Protein AF-A0A7S0TLH8-F1 (afdb_monomer)

Organism: Hemiselmis andersenii (NCBI:txid464988)

pLDDT: mean 73.49, std 14.71, range [37.97, 91.0]

Secondary structure (DSSP, 8-state):
-HHHHHHHHHHHHHHHHHHHHHHHHHHHTT------HHHHHHHHHHHHHHHHHTT--GGGHHHHHHHHHHHHHHHHHHHHHHHHHH---TTTTHHHHHHHTTTTSGGGTT-HHHHHHHHHHHHHHHHHHHHHHHHHHHHHHHTS-HHHHHHHHHHHHHHHHHHHHHHHHHHHHHHHHHHHHHHHHTT-

Solvent-accessible surface area (backbone atoms only — not comparable to full-atom values): 10548 Å² total; per-residue (Å²): 118,72,73,66,50,52,60,53,47,51,55,48,52,49,51,49,50,53,52,51,51,53,54,52,53,58,58,64,69,67,70,77,70,95,78,63,76,76,64,48,55,64,48,49,54,52,50,50,52,52,37,47,76,69,75,44,54,83,84,49,49,65,60,44,51,53,49,44,51,51,53,50,49,51,49,51,53,48,47,34,51,48,31,60,72,73,48,60,52,96,72,43,74,58,50,63,49,40,62,75,70,50,65,84,42,88,89,48,72,82,39,78,66,45,52,52,52,53,57,34,54,64,45,32,62,58,40,28,57,58,32,37,68,67,34,46,66,53,19,66,77,68,75,43,60,35,67,60,53,14,44,14,48,23,49,38,52,38,51,46,61,71,45,38,81,61,48,52,62,50,48,54,51,52,38,52,53,51,52,53,55,52,59,59,55,80,76,110

Sequence (188 aa):
QLRMASHRFLRCSILLLVLVCASCAIETGKSGGDRKLGVLSKKKAAIKKYIEEKGLTVKDAPAAIIFYESLSMAFMVGTLSLFLVIKPTRNGLLVPLKSMLGSDRPDNEGGFLGGIVQGASEKFTHLQLRAKDKFSGISKCLGIDALALATAYAECACFRILIKPVLVPLKLYIVWKAILAWKGRDRK

Mean predicted aligned error: 11.48 Å

Radius of gyration: 20.27 Å; Cα contacts (8 Å, |Δi|>4): 97; chains: 1; bounding box: 44×49×50 Å

Structure (mmCIF, N/CA/C/O backbone):
data_AF-A0A7S0TLH8-F1
#
_entry.id   AF-A0A7S0TLH8-F1
#
loop_
_atom_site.group_PDB
_atom_site.id
_atom_site.type_symbol
_atom_site.label_atom_id
_atom_site.label_alt_id
_atom_site.label_comp_id
_atom_site.label_asym_id
_atom_site.label_entity_id
_atom_site.label_seq_id
_atom_site.pdbx_PDB_ins_code
_atom_site.Cartn_x
_atom_site.Cartn_y
_atom_site.Cartn_z
_atom_site.occupancy
_atom_site.B_iso_or_equiv
_atom_site.auth_seq_id
_atom_site.auth_comp_id
_atom_site.auth_asym_id
_atom_site.auth_atom_id
_atom_site.pdbx_PDB_model_num
ATOM 1 N N . GLN A 1 1 ? 14.351 -27.799 -8.482 1.00 49.03 1 GLN A N 1
ATOM 2 C CA . GLN A 1 1 ? 14.760 -26.372 -8.499 1.00 49.03 1 GLN A CA 1
ATOM 3 C C . GLN A 1 1 ? 13.701 -25.407 -7.927 1.00 49.03 1 GLN A C 1
ATOM 5 O O . GLN A 1 1 ? 14.099 -24.471 -7.246 1.00 49.03 1 GLN A O 1
ATOM 10 N N . LEU A 1 2 ? 12.384 -25.647 -8.060 1.00 41.31 2 LEU A N 1
ATOM 11 C CA . LEU A 1 2 ? 11.330 -24.771 -7.494 1.00 41.31 2 LEU A CA 1
ATOM 12 C C . LEU A 1 2 ? 11.327 -24.604 -5.952 1.00 41.31 2 LEU A C 1
ATOM 14 O O . LEU A 1 2 ? 11.029 -23.520 -5.459 1.00 41.31 2 LEU A O 1
ATOM 18 N N . ARG A 1 3 ? 11.711 -25.622 -5.164 1.00 42.12 3 ARG A N 1
ATOM 19 C CA . ARG A 1 3 ? 11.723 -25.512 -3.684 1.00 42.12 3 ARG A CA 1
ATOM 20 C C . ARG A 1 3 ? 12.783 -24.550 -3.131 1.00 42.12 3 ARG A C 1
ATOM 22 O O . ARG A 1 3 ? 12.541 -23.904 -2.116 1.00 42.12 3 ARG A O 1
ATOM 29 N N . MET A 1 4 ? 13.931 -24.403 -3.800 1.00 42.38 4 MET A N 1
ATOM 30 C CA . MET A 1 4 ? 14.972 -23.462 -3.357 1.00 42.38 4 MET A CA 1
ATOM 31 C C . MET A 1 4 ? 14.612 -22.001 -3.656 1.00 42.38 4 MET A C 1
ATOM 33 O O . MET A 1 4 ? 15.018 -21.111 -2.909 1.00 42.38 4 MET A O 1
ATOM 37 N N . ALA A 1 5 ? 13.799 -21.755 -4.688 1.00 49.28 5 ALA A N 1
ATOM 38 C CA . ALA A 1 5 ? 13.268 -20.426 -4.978 1.00 49.28 5 ALA A CA 1
ATOM 39 C C . ALA A 1 5 ? 12.308 -19.950 -3.873 1.00 49.28 5 ALA A C 1
ATOM 41 O O . ALA A 1 5 ? 12.373 -18.793 -3.472 1.00 49.28 5 ALA A O 1
ATOM 42 N N . SER A 1 6 ? 11.502 -20.851 -3.299 1.00 48.81 6 SER A N 1
ATOM 43 C CA . SER A 1 6 ? 10.510 -20.510 -2.267 1.00 48.81 6 SER A CA 1
ATOM 44 C C . SER A 1 6 ? 11.130 -20.000 -0.960 1.00 48.81 6 SER A C 1
ATOM 46 O O . SER A 1 6 ? 10.632 -19.037 -0.383 1.00 48.81 6 SER A O 1
ATOM 48 N N . HIS A 1 7 ? 12.223 -20.606 -0.481 1.00 55.56 7 HIS A N 1
ATOM 49 C CA . HIS A 1 7 ? 12.866 -20.171 0.769 1.00 55.56 7 HIS A CA 1
ATOM 50 C C . HIS A 1 7 ? 13.626 -18.851 0.619 1.00 55.56 7 HIS A C 1
ATOM 52 O O . HIS A 1 7 ? 13.624 -18.034 1.542 1.00 55.56 7 HIS A O 1
ATOM 58 N N . ARG A 1 8 ? 14.262 -18.632 -0.540 1.00 60.38 8 ARG A N 1
ATOM 59 C CA . ARG A 1 8 ? 14.894 -17.345 -0.854 1.00 60.38 8 ARG A CA 1
ATOM 60 C C . ARG A 1 8 ? 13.827 -16.267 -0.994 1.00 60.38 8 ARG A C 1
ATOM 62 O O . ARG A 1 8 ? 13.952 -15.237 -0.353 1.00 60.38 8 ARG A O 1
ATOM 69 N N . PHE A 1 9 ? 12.732 -16.551 -1.700 1.00 54.69 9 PHE A N 1
ATOM 70 C CA . PHE A 1 9 ? 11.602 -15.634 -1.827 1.00 54.69 9 PHE A CA 1
ATOM 71 C C . PHE A 1 9 ? 11.035 -15.234 -0.462 1.00 54.69 9 PHE A C 1
ATOM 73 O O . PHE A 1 9 ? 10.939 -14.047 -0.189 1.00 54.69 9 PHE A O 1
ATOM 80 N N . LEU A 1 10 ? 10.787 -16.188 0.444 1.00 55.28 10 LEU A N 1
ATOM 81 C CA . LEU A 1 10 ? 10.241 -15.901 1.776 1.00 55.28 10 LEU A CA 1
ATOM 82 C C . LEU A 1 10 ? 11.166 -15.006 2.621 1.00 55.28 10 LEU A C 1
ATOM 84 O O . LEU A 1 10 ? 10.715 -14.024 3.207 1.00 55.28 10 LEU A O 1
ATOM 88 N N . ARG A 1 11 ? 12.472 -15.308 2.659 1.00 65.50 11 ARG A N 1
ATOM 89 C CA . ARG A 1 11 ? 13.465 -14.487 3.384 1.00 65.50 11 ARG A CA 1
ATOM 90 C C . ARG A 1 11 ? 13.555 -13.074 2.811 1.00 65.50 11 ARG A C 1
ATOM 92 O O . ARG A 1 11 ? 13.680 -12.101 3.550 1.00 65.50 11 ARG A O 1
ATOM 99 N N . CYS A 1 12 ? 13.429 -12.968 1.498 1.00 59.44 12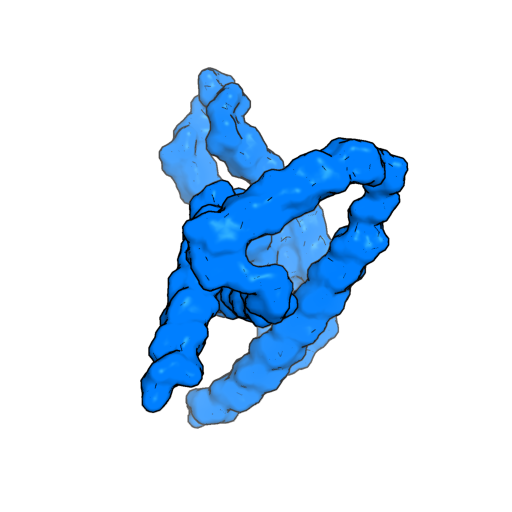 CYS A N 1
ATOM 100 C CA . CYS A 1 12 ? 13.456 -11.715 0.768 1.00 59.44 12 CYS A CA 1
ATOM 101 C C . CYS A 1 12 ? 12.176 -10.894 0.942 1.00 59.44 12 CYS A C 1
ATOM 103 O O . CYS A 1 12 ? 12.260 -9.679 1.094 1.00 59.44 12 CYS A O 1
ATOM 105 N N . SER A 1 13 ? 11.011 -11.541 1.009 1.00 54.25 13 SER A N 1
ATOM 106 C CA . SER A 1 13 ? 9.738 -10.906 1.354 1.00 54.25 13 SER A CA 1
ATOM 107 C C . SER A 1 13 ? 9.768 -10.349 2.774 1.00 54.25 13 SER A C 1
ATOM 109 O O . SER A 1 13 ? 9.305 -9.234 2.981 1.00 54.25 13 SER A O 1
ATOM 111 N N . ILE A 1 14 ? 10.358 -11.077 3.731 1.00 65.12 14 ILE A N 1
ATOM 112 C CA . ILE A 1 14 ? 10.525 -10.619 5.120 1.00 65.12 14 ILE A CA 1
ATOM 113 C C . ILE A 1 14 ? 11.467 -9.408 5.182 1.00 65.12 14 ILE A C 1
ATOM 115 O O . ILE A 1 14 ? 11.129 -8.409 5.812 1.00 65.12 14 ILE A O 1
ATOM 119 N N . LEU A 1 15 ? 12.608 -9.444 4.485 1.00 66.81 15 LEU A N 1
ATOM 120 C CA . LEU A 1 15 ? 13.538 -8.307 4.407 1.00 66.81 15 LEU A CA 1
ATOM 121 C C . LEU A 1 15 ? 12.909 -7.079 3.731 1.00 66.81 15 LEU A C 1
ATOM 123 O O . LEU A 1 15 ? 13.082 -5.961 4.213 1.00 66.81 15 LEU A O 1
ATOM 127 N N . LEU A 1 16 ? 12.137 -7.276 2.659 1.00 60.41 16 LEU A N 1
ATOM 128 C CA . LEU A 1 16 ? 11.350 -6.215 2.022 1.00 60.41 16 LEU A CA 1
ATOM 129 C C . LEU A 1 16 ? 10.319 -5.631 2.990 1.00 60.41 16 LEU A C 1
ATOM 131 O O . LEU A 1 16 ? 10.191 -4.414 3.063 1.00 60.41 16 LEU A O 1
ATOM 135 N N . LEU A 1 17 ? 9.638 -6.470 3.772 1.00 60.78 17 LEU A N 1
ATOM 136 C CA . LEU A 1 17 ? 8.692 -6.038 4.804 1.00 60.78 17 LEU A CA 1
ATOM 137 C C . LEU A 1 17 ? 9.376 -5.158 5.857 1.00 60.78 17 LEU A C 1
ATOM 139 O O . LEU A 1 17 ? 8.874 -4.084 6.176 1.00 60.78 17 LEU A O 1
ATOM 143 N N . VAL A 1 18 ? 10.553 -5.564 6.339 1.00 66.69 18 VAL A N 1
ATOM 144 C CA . VAL A 1 18 ? 11.339 -4.804 7.326 1.00 66.69 18 VAL A CA 1
ATOM 145 C C . VAL A 1 18 ? 11.822 -3.468 6.751 1.00 66.69 18 VAL A C 1
ATOM 147 O O . VAL A 1 18 ? 11.712 -2.439 7.414 1.00 66.69 18 VAL A O 1
ATOM 150 N N . LEU A 1 19 ? 12.301 -3.445 5.505 1.00 59.88 19 LEU A N 1
ATOM 151 C CA . LEU A 1 19 ? 12.809 -2.226 4.861 1.00 59.88 19 LEU A CA 1
ATOM 152 C C . LEU A 1 19 ? 11.690 -1.250 4.477 1.00 59.88 19 LEU A C 1
ATOM 154 O O . LEU A 1 19 ? 11.869 -0.031 4.572 1.00 59.88 19 LEU A O 1
ATOM 158 N N . VAL A 1 20 ? 10.520 -1.765 4.096 1.00 58.56 20 VAL A N 1
ATOM 159 C CA . VAL A 1 20 ? 9.312 -0.960 3.879 1.00 58.56 20 VAL A CA 1
ATOM 160 C C . VAL A 1 20 ? 8.801 -0.401 5.209 1.00 58.56 20 VAL A C 1
ATOM 162 O O . VAL A 1 20 ? 8.516 0.792 5.271 1.00 58.56 20 VAL A O 1
ATOM 165 N N . CYS A 1 21 ? 8.774 -1.197 6.286 1.00 55.19 21 CYS A N 1
ATOM 166 C CA . CYS A 1 21 ? 8.462 -0.720 7.640 1.00 55.19 21 CYS A CA 1
ATOM 167 C C . CYS A 1 21 ? 9.407 0.406 8.076 1.00 55.19 21 CYS A C 1
ATOM 169 O O . CYS A 1 21 ? 8.942 1.454 8.521 1.00 55.19 21 CYS A O 1
ATOM 171 N N . ALA A 1 22 ? 10.718 0.228 7.889 1.00 52.72 22 ALA A N 1
ATOM 172 C CA . ALA A 1 22 ? 11.715 1.242 8.225 1.00 52.72 22 ALA A CA 1
ATOM 173 C C . ALA A 1 22 ? 11.528 2.525 7.397 1.00 52.72 22 ALA A C 1
ATOM 175 O O . ALA A 1 22 ? 11.587 3.628 7.932 1.00 52.72 22 ALA A O 1
ATOM 176 N N . SER A 1 23 ? 11.229 2.396 6.102 1.00 52.78 23 SER A N 1
ATOM 177 C CA . SER A 1 23 ? 11.004 3.546 5.218 1.00 52.78 23 SER A CA 1
ATOM 178 C C . SER A 1 23 ? 9.713 4.303 5.555 1.00 52.78 23 SER A C 1
ATOM 180 O O . SER A 1 23 ? 9.711 5.533 5.540 1.00 52.78 23 SER A O 1
ATOM 182 N N . CYS A 1 24 ? 8.635 3.594 5.907 1.00 47.59 24 CYS A N 1
ATOM 183 C CA . CYS A 1 24 ? 7.377 4.207 6.339 1.00 47.59 24 CYS A CA 1
ATOM 184 C C . CYS A 1 24 ? 7.502 4.903 7.703 1.00 47.59 24 CYS A C 1
ATOM 186 O O . CYS A 1 24 ? 6.930 5.977 7.875 1.00 47.59 24 CYS A O 1
ATOM 188 N N . ALA A 1 25 ? 8.278 4.345 8.639 1.00 49.22 25 ALA A N 1
ATOM 189 C CA . ALA A 1 25 ? 8.560 4.974 9.932 1.00 49.22 25 ALA A CA 1
ATOM 190 C C . ALA A 1 25 ? 9.364 6.283 9.793 1.00 49.22 25 ALA A C 1
ATOM 192 O O . ALA A 1 25 ? 9.151 7.236 10.541 1.00 49.22 25 ALA A O 1
ATOM 193 N N . ILE A 1 26 ? 10.259 6.360 8.803 1.00 49.47 26 ILE A N 1
ATOM 194 C CA . ILE A 1 26 ? 11.045 7.571 8.524 1.00 49.47 26 ILE A CA 1
ATOM 195 C C . ILE A 1 26 ? 10.171 8.690 7.923 1.00 49.47 26 ILE A C 1
ATOM 197 O O . ILE A 1 26 ? 10.403 9.866 8.209 1.00 49.47 26 ILE A O 1
ATOM 201 N N . GLU A 1 27 ? 9.153 8.361 7.120 1.00 45.50 27 GLU A N 1
ATOM 202 C CA . GLU A 1 27 ? 8.236 9.363 6.547 1.00 45.50 27 GLU A CA 1
ATOM 203 C C . GLU A 1 27 ? 7.208 9.886 7.558 1.00 45.50 27 GLU A C 1
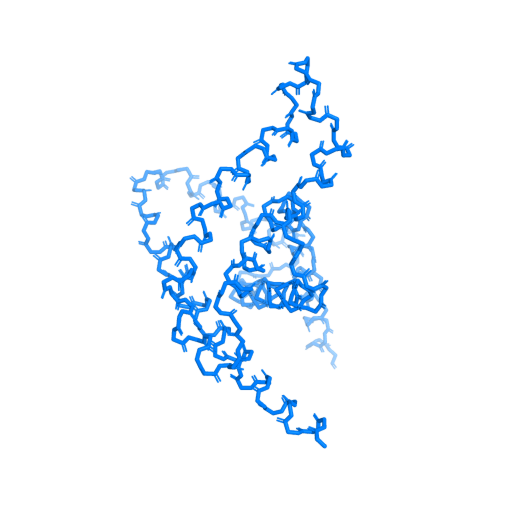ATOM 205 O O . GLU A 1 27 ? 6.917 11.084 7.567 1.00 45.50 27 GLU A O 1
ATOM 210 N N . THR A 1 28 ? 6.694 9.040 8.455 1.00 47.12 28 THR A N 1
ATOM 211 C CA . THR A 1 28 ? 5.773 9.488 9.515 1.00 47.12 28 THR A CA 1
ATOM 212 C C . THR A 1 28 ? 6.469 10.335 10.581 1.00 47.12 28 THR A C 1
ATOM 214 O O . THR A 1 28 ? 5.841 11.242 11.125 1.00 47.12 28 THR A O 1
ATOM 217 N N . GLY A 1 29 ? 7.771 10.134 10.814 1.00 39.09 29 GLY A N 1
ATOM 218 C CA . GLY A 1 29 ? 8.570 10.938 11.749 1.00 39.09 29 GLY A CA 1
ATOM 219 C C . GLY A 1 29 ? 8.815 12.394 11.324 1.00 39.09 29 GLY A C 1
ATOM 220 O O . GLY A 1 29 ? 9.155 13.219 12.167 1.00 39.09 29 GLY A O 1
ATOM 221 N N . LYS A 1 30 ? 8.621 12.746 10.043 1.00 41.34 30 LYS A N 1
ATOM 222 C CA . LYS A 1 30 ? 8.827 14.120 9.536 1.00 41.34 30 LYS A CA 1
ATOM 223 C C . LYS A 1 30 ? 7.556 14.955 9.402 1.00 41.34 30 LYS A C 1
ATOM 225 O O . LYS A 1 30 ? 7.652 16.161 9.197 1.00 41.34 30 LYS A O 1
ATOM 230 N N . SER A 1 31 ? 6.372 14.370 9.575 1.00 39.28 31 SER A N 1
ATOM 231 C CA . SER A 1 31 ? 5.105 15.112 9.539 1.00 39.28 31 SER A CA 1
ATOM 232 C C . SER A 1 31 ? 4.731 15.690 10.917 1.00 39.28 31 SER A C 1
ATOM 234 O O . SER A 1 31 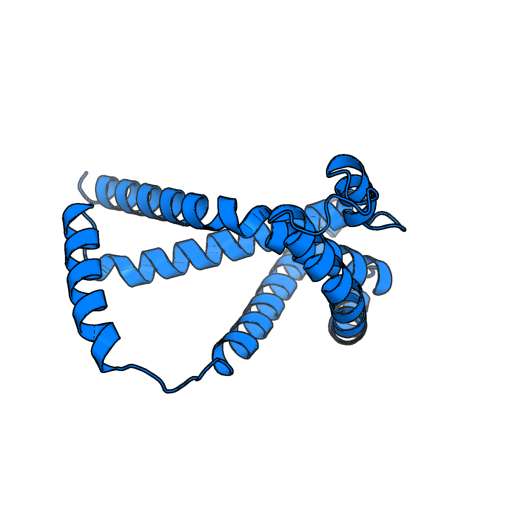? 3.568 15.662 11.318 1.00 39.28 31 SER A O 1
ATOM 236 N N . GLY A 1 32 ? 5.724 16.212 11.646 1.00 38.88 32 GLY A N 1
ATOM 237 C CA . GLY A 1 32 ? 5.563 16.981 12.882 1.00 38.88 32 GLY A CA 1
ATOM 238 C C . GLY A 1 32 ? 5.165 18.423 12.577 1.00 38.88 32 GLY A C 1
ATOM 239 O O . GLY A 1 32 ? 5.977 19.336 12.665 1.00 38.88 32 GLY A O 1
ATOM 240 N N . GLY A 1 33 ? 3.917 18.615 12.151 1.00 37.97 33 GLY A N 1
ATOM 241 C CA . GLY A 1 33 ? 3.302 19.931 11.992 1.00 37.97 33 GLY A CA 1
ATOM 242 C C . GLY A 1 33 ? 2.498 20.300 13.235 1.00 37.97 33 GLY A C 1
ATOM 243 O O . GLY A 1 33 ? 1.349 19.889 13.381 1.00 37.97 33 GLY A O 1
ATOM 244 N N . ASP A 1 34 ? 3.113 21.094 14.104 1.00 47.34 34 ASP A N 1
ATOM 245 C CA . ASP A 1 34 ? 2.662 21.544 15.426 1.00 47.34 34 ASP A CA 1
ATOM 246 C C . ASP A 1 34 ? 1.471 22.534 15.387 1.00 47.34 34 ASP A C 1
ATOM 248 O O . ASP A 1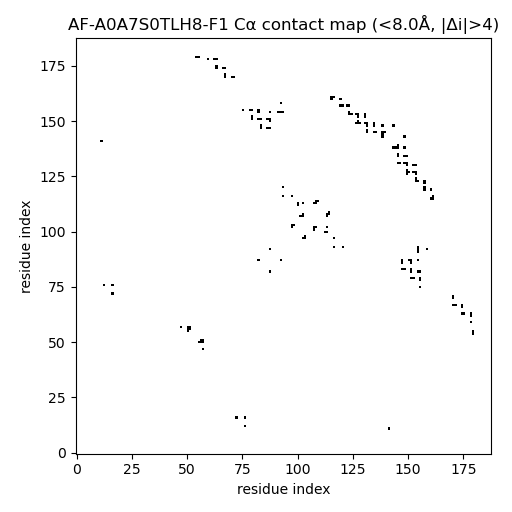 34 ? 1.536 23.663 15.873 1.00 47.34 34 ASP A O 1
ATOM 252 N N . ARG A 1 35 ? 0.347 22.178 14.747 1.00 45.53 35 ARG A N 1
ATOM 253 C CA . ARG A 1 35 ? -0.842 23.055 14.702 1.00 45.53 35 ARG A CA 1
ATOM 254 C C . ARG A 1 35 ? -2.141 22.301 15.009 1.00 45.53 35 ARG A C 1
ATOM 256 O O . ARG A 1 35 ? -2.633 21.534 14.188 1.00 45.53 35 ARG A O 1
ATOM 263 N N . LYS A 1 36 ? -2.756 22.681 16.147 1.00 45.97 36 LYS A N 1
ATOM 264 C CA . LYS A 1 36 ? -4.167 22.495 16.593 1.00 45.97 36 LYS A CA 1
ATOM 265 C C . LYS A 1 36 ? -4.461 21.417 17.660 1.00 45.97 36 LYS A C 1
ATOM 267 O O . LYS A 1 36 ? -5.347 20.581 17.479 1.00 45.97 36 LYS A O 1
ATOM 272 N N . LEU A 1 37 ? -3.857 21.536 18.846 1.00 50.31 37 LEU A N 1
ATOM 273 C CA . LEU A 1 37 ? -4.247 20.771 20.049 1.00 50.31 37 LEU A CA 1
ATOM 274 C C . LEU A 1 37 ? -5.706 21.012 20.518 1.00 50.31 37 LEU A C 1
ATOM 276 O O . LEU A 1 37 ? -6.331 20.098 21.051 1.00 50.31 37 LEU A O 1
ATOM 280 N N . GLY A 1 38 ? -6.303 22.183 20.253 1.00 48.50 38 GLY A N 1
ATOM 281 C CA . GLY A 1 38 ? -7.677 22.505 20.691 1.00 48.50 38 GLY A CA 1
ATOM 282 C C . GLY A 1 38 ? -8.811 21.860 19.874 1.00 48.50 38 GLY A C 1
ATOM 283 O O . GLY A 1 38 ? -9.880 21.576 20.407 1.00 48.50 38 GLY A O 1
ATOM 284 N N . VAL A 1 39 ? -8.590 21.566 18.586 1.00 52.06 39 VAL A N 1
ATOM 285 C CA . VAL A 1 39 ? -9.593 20.904 17.716 1.00 52.06 39 VAL A CA 1
ATOM 286 C C . VAL A 1 39 ? -9.562 19.380 17.894 1.00 52.06 39 VAL A C 1
ATOM 288 O O . VAL A 1 39 ? -10.559 18.691 17.670 1.00 52.06 39 VAL A O 1
ATOM 291 N N . LEU A 1 40 ? -8.426 18.843 18.345 1.00 53.25 40 LEU A N 1
ATOM 292 C CA . LEU A 1 40 ? -8.232 17.418 18.593 1.00 53.25 40 LEU A CA 1
ATOM 293 C C . LEU A 1 40 ? -9.015 16.907 19.809 1.00 53.25 40 LEU A C 1
ATOM 295 O O . LEU A 1 40 ? -9.458 15.763 19.768 1.00 53.25 40 LEU A O 1
ATOM 299 N N . SER A 1 41 ? -9.250 17.709 20.856 1.00 58.16 41 SER A N 1
ATOM 300 C CA . SER A 1 41 ? -9.985 17.227 22.042 1.00 58.16 41 SER A CA 1
ATOM 301 C C . SER A 1 41 ? -11.468 16.964 21.744 1.00 58.16 41 SER A C 1
ATOM 303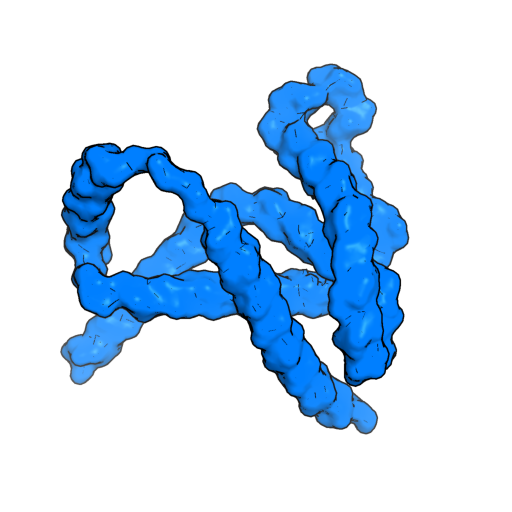 O O . SER A 1 41 ? -11.972 15.883 22.051 1.00 58.16 41 SER A O 1
ATOM 305 N N . LYS A 1 42 ? -12.144 17.884 21.037 1.00 63.94 42 LYS A N 1
ATOM 306 C CA . LYS A 1 42 ? -13.542 17.706 20.600 1.00 63.94 42 LYS A CA 1
ATOM 307 C C . LYS A 1 42 ? -13.687 16.526 19.635 1.00 63.94 42 LYS A C 1
ATOM 309 O O . LYS A 1 42 ? -14.621 15.737 19.757 1.00 63.94 42 LYS A O 1
ATOM 314 N N . LYS A 1 43 ? -12.723 16.347 18.722 1.00 69.88 43 LYS A N 1
ATOM 315 C CA . LYS A 1 43 ? -12.696 15.191 17.812 1.00 69.88 43 LYS A CA 1
ATOM 316 C C . LYS A 1 43 ? -12.429 13.875 18.543 1.00 69.88 43 LYS A C 1
ATOM 318 O O . LYS A 1 43 ? -13.065 12.883 18.214 1.00 69.88 43 LYS A O 1
ATOM 323 N N . LYS A 1 44 ? -11.558 13.852 19.558 1.00 74.00 44 LYS A N 1
ATOM 324 C CA . LYS A 1 44 ? -11.306 12.655 20.380 1.00 74.00 44 LYS A CA 1
ATOM 325 C C . LYS A 1 44 ? -12.567 12.181 21.102 1.00 74.00 44 LYS A C 1
ATOM 327 O O . LYS A 1 44 ? -12.827 10.984 21.101 1.00 74.00 44 LYS A O 1
ATOM 332 N N . ALA A 1 45 ? -13.363 13.095 21.661 1.00 77.25 45 ALA A N 1
ATOM 333 C CA . ALA A 1 45 ? -14.625 12.743 22.316 1.00 77.25 45 ALA A CA 1
ATOM 334 C C . ALA A 1 45 ? -15.646 12.151 21.327 1.00 77.25 45 ALA A C 1
ATOM 336 O O . ALA A 1 45 ? -16.232 11.106 21.603 1.00 77.25 45 ALA A O 1
ATOM 337 N N . ALA A 1 46 ? -15.800 12.763 20.147 1.00 78.94 46 ALA A N 1
ATOM 338 C CA . ALA A 1 46 ? -16.682 12.249 19.097 1.00 78.94 46 ALA A CA 1
ATOM 339 C C . ALA A 1 46 ? -16.230 10.876 18.569 1.00 78.94 46 ALA A C 1
ATOM 341 O O . ALA A 1 46 ? -17.048 9.977 18.399 1.00 78.94 46 ALA A O 1
ATOM 342 N N . ILE A 1 47 ? -14.921 10.689 18.366 1.00 76.69 47 ILE A N 1
ATOM 343 C CA . ILE A 1 47 ? -14.342 9.409 17.938 1.00 76.69 47 ILE A CA 1
ATOM 344 C C . ILE A 1 47 ? -14.550 8.341 19.012 1.00 76.69 47 ILE A C 1
ATOM 346 O O . ILE A 1 47 ? -14.946 7.229 18.682 1.00 76.69 47 ILE A O 1
ATOM 350 N N . LYS A 1 48 ? -14.335 8.669 20.292 1.00 81.31 48 LYS A N 1
ATOM 351 C CA . LYS A 1 48 ? -14.571 7.739 21.402 1.00 81.31 48 LYS A CA 1
ATOM 352 C C . LYS A 1 48 ? -16.032 7.286 21.436 1.00 81.31 48 LYS A C 1
ATOM 354 O O . LYS A 1 48 ? -16.275 6.085 21.451 1.00 81.31 48 LYS A O 1
ATOM 359 N N . LYS A 1 49 ? -16.978 8.229 21.355 1.00 85.38 49 LYS A N 1
ATOM 360 C CA . LYS A 1 49 ? -18.414 7.923 21.327 1.00 85.38 49 LYS A CA 1
ATOM 361 C C . LYS A 1 49 ? -18.782 7.040 20.129 1.00 85.38 49 LYS A C 1
ATOM 363 O O . LYS A 1 49 ? -19.459 6.039 20.303 1.00 85.38 49 LYS A O 1
ATOM 368 N N . TYR A 1 50 ? -18.263 7.348 18.939 1.00 79.31 50 TYR A N 1
ATOM 369 C CA . TYR A 1 50 ? -18.487 6.540 17.735 1.00 79.31 50 TYR A CA 1
ATOM 370 C C . TYR A 1 50 ? -17.925 5.113 17.860 1.00 79.31 50 TYR A C 1
ATOM 372 O O . TYR A 1 50 ? -18.560 4.148 17.443 1.00 79.31 50 TYR A O 1
ATOM 380 N N . ILE A 1 51 ? -16.730 4.962 18.435 1.00 80.88 51 ILE A N 1
ATOM 381 C CA . ILE A 1 51 ? -16.100 3.654 18.666 1.00 80.88 51 ILE A CA 1
ATOM 382 C C . ILE A 1 51 ? -16.946 2.826 19.645 1.00 80.88 51 ILE A C 1
ATOM 384 O O . ILE A 1 51 ? -17.230 1.659 19.365 1.00 80.88 51 ILE A O 1
ATOM 388 N N . GLU A 1 52 ? -17.407 3.443 20.736 1.00 85.56 52 GLU A N 1
ATOM 389 C CA . GLU A 1 52 ? -18.279 2.808 21.732 1.00 85.56 52 GLU A CA 1
ATOM 390 C C . GLU A 1 52 ? -19.641 2.418 21.131 1.00 85.56 52 GLU A C 1
ATOM 392 O O . GLU A 1 52 ? -20.080 1.281 21.308 1.00 85.56 52 GLU A O 1
ATOM 397 N N . GLU A 1 53 ? -20.260 3.290 20.325 1.00 87.00 53 GLU A N 1
ATOM 398 C CA . GLU A 1 53 ? -21.502 3.005 19.582 1.00 87.00 53 GLU A CA 1
ATOM 399 C C . GLU A 1 53 ? -21.353 1.827 18.604 1.00 87.00 53 GLU A C 1
ATOM 401 O O . GLU A 1 53 ? -22.311 1.099 18.342 1.00 87.00 53 GLU A O 1
ATOM 406 N N . LYS A 1 54 ? -20.149 1.598 18.067 1.00 79.88 54 LYS A N 1
ATOM 407 C CA . LYS A 1 54 ? -19.845 0.463 17.178 1.00 79.88 54 LYS A CA 1
ATOM 408 C C . LYS A 1 54 ? -19.415 -0.808 17.921 1.00 79.88 54 LYS A C 1
ATOM 410 O O . LYS A 1 54 ? -18.996 -1.767 17.266 1.00 79.88 54 LYS A O 1
ATOM 415 N N . GLY A 1 55 ? -19.528 -0.838 19.252 1.00 82.25 55 GLY A N 1
ATOM 416 C CA . GLY A 1 55 ? -19.222 -2.004 20.092 1.00 82.25 55 GLY A CA 1
ATOM 417 C C . GLY A 1 55 ? -17.725 -2.259 20.306 1.00 82.25 55 GLY A C 1
ATOM 418 O O . GLY A 1 55 ? -17.330 -3.321 20.805 1.00 82.25 55 GLY A O 1
ATOM 419 N N . LEU A 1 56 ? -16.880 -1.299 19.927 1.00 82.31 56 LEU A N 1
ATOM 420 C CA . LEU A 1 56 ? -15.445 -1.342 20.165 1.00 82.31 56 LEU A CA 1
ATOM 421 C C . LEU A 1 56 ? -15.124 -0.632 21.479 1.00 82.31 56 LEU A C 1
ATOM 423 O O . LEU A 1 56 ? -15.706 0.394 21.823 1.00 82.31 56 LEU A O 1
ATOM 427 N N . THR A 1 57 ? -14.173 -1.178 22.226 1.00 86.88 57 THR A N 1
ATOM 428 C CA . THR A 1 57 ? -13.660 -0.546 23.441 1.00 86.88 57 THR A CA 1
ATOM 429 C C . THR A 1 57 ? -12.350 0.158 23.102 1.00 86.88 57 THR A C 1
ATOM 431 O O . THR A 1 57 ? -11.606 -0.289 22.234 1.00 86.88 57 THR A O 1
ATOM 434 N N . VAL A 1 58 ? -11.998 1.230 23.818 1.00 82.31 58 VAL A N 1
ATOM 435 C CA . VAL A 1 58 ? -10.700 1.917 23.637 1.00 82.31 58 VAL A CA 1
ATOM 436 C C . VAL A 1 58 ? -9.507 0.956 23.802 1.00 82.31 58 VAL A C 1
ATOM 438 O O . VAL A 1 58 ? -8.478 1.133 23.157 1.00 82.31 58 VAL A O 1
ATOM 441 N N . LYS A 1 59 ? -9.670 -0.108 24.601 1.00 86.75 59 LYS A N 1
ATOM 442 C CA . LYS A 1 59 ? -8.683 -1.186 24.773 1.00 86.75 59 LYS A CA 1
ATOM 443 C C . LYS A 1 59 ? -8.390 -1.969 23.483 1.00 86.75 59 LYS A C 1
ATOM 445 O O . LYS A 1 59 ? -7.304 -2.522 23.365 1.00 86.75 59 LYS A O 1
ATOM 450 N N . ASP A 1 60 ? -9.308 -1.971 22.516 1.00 84.62 60 ASP A N 1
ATOM 451 C CA . ASP A 1 60 ? -9.169 -2.685 21.238 1.00 84.62 60 ASP A CA 1
ATOM 452 C C . ASP A 1 60 ? -8.395 -1.860 20.189 1.00 84.62 60 ASP A C 1
ATOM 454 O O . ASP A 1 60 ? -7.995 -2.379 19.145 1.00 84.62 60 ASP A O 1
ATOM 458 N N . ALA A 1 61 ? -8.164 -0.567 20.451 1.00 81.94 61 ALA A N 1
ATOM 459 C CA . ALA A 1 61 ? -7.513 0.340 19.508 1.00 81.94 61 ALA A CA 1
ATOM 460 C C . ALA A 1 61 ? -6.085 -0.089 19.106 1.00 81.94 61 ALA A C 1
ATOM 462 O O . ALA A 1 61 ? -5.784 -0.034 17.913 1.00 81.94 61 ALA A O 1
ATOM 463 N N . PRO A 1 62 ? -5.207 -0.560 20.018 1.00 84.56 62 PRO A N 1
ATOM 464 C CA . PRO A 1 62 ? -3.873 -1.026 19.636 1.00 84.56 62 PRO A CA 1
ATOM 465 C C . PRO A 1 62 ? -3.925 -2.225 18.683 1.00 84.56 62 PRO A C 1
ATOM 467 O O . PRO A 1 62 ? -3.226 -2.239 17.672 1.00 84.56 62 PRO A O 1
ATOM 470 N N . ALA A 1 63 ? -4.803 -3.196 18.955 1.00 85.50 63 ALA A N 1
ATOM 471 C CA . ALA A 1 63 ? -4.993 -4.355 18.087 1.00 85.50 63 ALA A CA 1
ATOM 472 C C . ALA A 1 63 ? -5.505 -3.929 16.703 1.00 85.50 63 ALA A C 1
ATOM 474 O O . ALA A 1 63 ? -4.994 -4.397 15.686 1.00 85.50 63 ALA A O 1
ATOM 475 N N . ALA A 1 64 ? -6.450 -2.984 16.652 1.00 83.44 64 ALA A N 1
ATOM 476 C CA . ALA A 1 64 ? -6.958 -2.425 15.402 1.00 83.44 64 ALA A CA 1
ATOM 477 C C . ALA A 1 64 ? -5.856 -1.786 14.551 1.00 83.44 64 ALA A C 1
ATOM 479 O O . ALA A 1 64 ? -5.807 -2.003 13.341 1.00 83.44 64 ALA A O 1
ATOM 480 N N . ILE A 1 65 ? -4.959 -1.023 15.182 1.00 86.75 65 ILE A N 1
ATOM 481 C CA . ILE A 1 65 ? -3.826 -0.379 14.508 1.00 86.75 65 ILE A CA 1
ATOM 482 C C . ILE A 1 65 ? -2.879 -1.440 13.942 1.00 86.75 65 ILE A C 1
ATOM 484 O O . ILE A 1 65 ? -2.522 -1.370 12.768 1.00 86.75 65 ILE A O 1
ATOM 488 N N . ILE A 1 66 ? -2.528 -2.458 14.733 1.00 87.25 66 ILE A N 1
ATOM 489 C CA . ILE A 1 66 ? -1.647 -3.548 14.286 1.00 87.25 66 ILE A CA 1
ATOM 490 C C . ILE A 1 66 ? -2.265 -4.294 13.093 1.00 87.25 66 ILE A C 1
ATOM 492 O O . ILE A 1 66 ? -1.578 -4.554 12.104 1.00 87.25 66 ILE A O 1
ATOM 496 N N . PHE A 1 67 ? -3.562 -4.607 13.146 1.00 87.81 67 PHE A N 1
ATOM 497 C CA . PHE A 1 67 ? -4.275 -5.247 12.036 1.00 87.81 67 PHE A CA 1
ATOM 498 C C . PHE A 1 67 ? -4.354 -4.364 10.790 1.00 87.81 67 PHE A C 1
ATOM 500 O O . PHE A 1 67 ? -4.208 -4.852 9.670 1.00 87.81 67 PHE A O 1
ATOM 507 N N . TYR A 1 68 ? -4.576 -3.064 10.966 1.00 88.25 68 TYR A N 1
ATOM 508 C CA . TYR A 1 68 ? -4.624 -2.116 9.860 1.00 88.25 68 TYR A CA 1
ATOM 509 C C . TYR A 1 68 ? -3.271 -2.015 9.145 1.00 88.25 68 TYR A C 1
ATOM 511 O O . TYR A 1 68 ? -3.213 -2.080 7.912 1.00 88.25 68 TYR A O 1
ATOM 519 N N . GLU A 1 69 ? -2.181 -1.903 9.906 1.00 87.56 69 GLU A N 1
ATOM 520 C CA . GLU A 1 69 ? -0.828 -1.826 9.354 1.00 87.56 69 GLU A CA 1
ATOM 521 C C . GLU A 1 69 ? -0.406 -3.143 8.697 1.00 87.56 69 GLU A C 1
ATOM 523 O O . GLU A 1 69 ? 0.112 -3.131 7.577 1.00 87.56 69 GLU A O 1
ATOM 528 N N . SER A 1 70 ? -0.700 -4.290 9.317 1.00 87.62 70 SER A N 1
ATOM 529 C CA . SER A 1 70 ? -0.374 -5.598 8.735 1.00 87.62 70 SER A CA 1
ATOM 530 C C . SER A 1 70 ? -1.128 -5.850 7.428 1.00 87.62 70 SER A C 1
ATOM 532 O O . SER A 1 70 ? -0.520 -6.272 6.443 1.00 87.62 70 SER A O 1
ATOM 534 N N . LEU A 1 71 ? -2.414 -5.492 7.358 1.00 88.75 71 LEU A N 1
ATOM 535 C CA . LEU A 1 71 ? -3.206 -5.556 6.128 1.00 88.75 71 LEU A CA 1
ATOM 536 C C . LEU A 1 71 ? -2.645 -4.622 5.048 1.00 88.75 71 LEU A C 1
ATOM 538 O O . LEU A 1 71 ? -2.642 -4.946 3.860 1.00 88.75 71 LEU A O 1
ATOM 542 N N . SER A 1 72 ? -2.152 -3.450 5.448 1.00 86.94 72 SER A N 1
ATOM 543 C CA . SER A 1 72 ? -1.522 -2.494 4.541 1.00 86.94 72 SER A CA 1
ATOM 544 C C . SER A 1 72 ? -0.211 -3.021 3.959 1.00 86.94 72 SER A C 1
ATOM 546 O O . SER A 1 72 ? 0.003 -2.897 2.749 1.00 86.94 72 SER A O 1
ATOM 548 N N . MET A 1 73 ? 0.617 -3.655 4.789 1.00 86.31 73 MET A N 1
ATOM 549 C CA . MET A 1 73 ? 1.852 -4.311 4.363 1.00 86.31 73 MET A CA 1
ATOM 550 C C . MET A 1 73 ? 1.575 -5.507 3.460 1.00 86.31 73 MET A C 1
ATOM 552 O O . MET A 1 73 ? 2.177 -5.609 2.395 1.00 86.31 73 MET A O 1
ATOM 556 N N . ALA A 1 74 ? 0.621 -6.365 3.829 1.00 89.31 74 ALA A N 1
ATOM 557 C CA . ALA A 1 74 ? 0.219 -7.508 3.015 1.00 89.31 74 ALA A CA 1
ATOM 558 C C . ALA A 1 74 ? -0.264 -7.063 1.630 1.00 89.31 74 ALA A C 1
ATOM 560 O O . ALA A 1 74 ? 0.163 -7.618 0.620 1.00 89.31 74 ALA A O 1
ATOM 561 N N . PHE A 1 75 ? -1.086 -6.009 1.573 1.00 90.38 75 PHE A N 1
ATOM 562 C CA . PHE A 1 75 ? -1.528 -5.433 0.307 1.00 90.38 75 PHE A CA 1
ATOM 563 C C . PHE A 1 75 ? -0.351 -4.908 -0.517 1.00 90.38 75 PHE A C 1
ATOM 565 O O . PHE A 1 75 ? -0.257 -5.230 -1.693 1.00 90.38 75 PHE A O 1
ATOM 572 N N . MET A 1 76 ? 0.567 -4.149 0.091 1.00 87.75 76 MET A N 1
ATOM 573 C CA . MET A 1 76 ? 1.728 -3.591 -0.608 1.00 87.75 76 MET A CA 1
ATOM 574 C C . MET A 1 76 ? 2.668 -4.673 -1.150 1.00 87.75 76 MET A C 1
ATOM 576 O O . MET A 1 76 ? 3.102 -4.589 -2.297 1.00 87.75 76 MET A O 1
ATOM 580 N N . VAL A 1 77 ? 2.977 -5.690 -0.345 1.00 88.12 77 VAL A N 1
ATOM 581 C CA . VAL A 1 77 ? 3.818 -6.819 -0.765 1.00 88.12 77 VAL A CA 1
ATOM 582 C C . VAL A 1 77 ? 3.109 -7.632 -1.845 1.00 88.12 77 VAL A C 1
ATOM 584 O O . VAL A 1 77 ? 3.745 -8.020 -2.823 1.00 88.12 77 VAL A O 1
ATOM 587 N N . GLY A 1 78 ? 1.798 -7.847 -1.708 1.00 90.31 78 GLY A N 1
ATOM 588 C CA . GLY A 1 78 ? 0.981 -8.542 -2.699 1.00 90.31 78 GLY A CA 1
ATOM 589 C C . GLY A 1 78 ? 0.954 -7.813 -4.039 1.00 90.31 78 GLY A C 1
ATOM 590 O O . GLY A 1 78 ? 1.257 -8.419 -5.064 1.00 90.31 78 GLY A O 1
ATOM 591 N N . THR A 1 79 ? 0.682 -6.505 -4.043 1.00 89.75 79 THR A N 1
ATOM 592 C CA . THR A 1 79 ? 0.688 -5.705 -5.274 1.00 89.75 79 THR A CA 1
ATOM 593 C C . THR A 1 79 ? 2.078 -5.638 -5.886 1.00 89.75 79 THR A C 1
ATOM 595 O O . THR A 1 79 ? 2.211 -5.838 -7.086 1.00 89.75 79 THR A O 1
ATOM 598 N N . LEU A 1 80 ? 3.130 -5.433 -5.088 1.00 89.12 80 LEU A N 1
ATOM 599 C CA . LEU A 1 80 ? 4.502 -5.420 -5.601 1.00 89.12 80 LEU A CA 1
ATOM 600 C C . LEU A 1 80 ? 4.877 -6.766 -6.237 1.00 89.12 80 LEU A C 1
ATOM 602 O O . LEU A 1 80 ? 5.447 -6.797 -7.323 1.00 89.12 80 LEU A O 1
ATOM 606 N N . SER A 1 81 ? 4.524 -7.875 -5.582 1.00 87.44 81 SER A N 1
ATOM 607 C CA . SER A 1 81 ? 4.759 -9.224 -6.110 1.00 87.44 81 SER A CA 1
ATOM 608 C C . SER A 1 81 ? 4.005 -9.442 -7.420 1.00 87.44 81 SER A C 1
ATOM 610 O O . SER A 1 81 ? 4.573 -9.978 -8.367 1.00 87.44 81 SER A O 1
ATOM 612 N N . LEU A 1 82 ? 2.758 -8.972 -7.502 1.00 87.81 82 LEU A N 1
ATOM 613 C CA . LEU A 1 82 ? 1.956 -9.020 -8.722 1.00 87.81 82 LEU A CA 1
ATOM 614 C C . LEU A 1 82 ? 2.631 -8.253 -9.872 1.00 87.81 82 LEU A C 1
ATOM 616 O O . LEU A 1 82 ? 2.769 -8.800 -10.962 1.00 87.81 82 LEU A O 1
ATOM 620 N N . PHE A 1 83 ? 3.123 -7.036 -9.619 1.00 87.12 83 PHE A N 1
ATOM 621 C CA . PHE A 1 83 ? 3.842 -6.233 -10.618 1.00 87.12 83 PHE A CA 1
ATOM 622 C C . PHE A 1 83 ? 5.161 -6.870 -11.072 1.00 87.12 83 PHE A C 1
ATOM 624 O O . PHE A 1 83 ? 5.519 -6.788 -12.246 1.00 87.12 83 PHE A O 1
ATOM 631 N N . LEU A 1 84 ? 5.871 -7.558 -10.174 1.00 84.50 84 LEU A N 1
ATOM 632 C CA . LEU A 1 84 ? 7.075 -8.306 -10.541 1.00 84.50 84 LEU A CA 1
ATOM 633 C C . LEU A 1 84 ? 6.758 -9.523 -11.425 1.00 84.50 84 LEU A C 1
ATOM 635 O O . LEU A 1 84 ? 7.527 -9.820 -12.338 1.00 84.50 84 LEU A O 1
ATOM 639 N N . VAL A 1 85 ? 5.635 -10.209 -11.185 1.00 84.50 85 VAL A N 1
ATOM 640 C CA . VAL A 1 85 ? 5.216 -11.387 -11.968 1.00 84.50 85 VAL A CA 1
ATOM 641 C C . VAL A 1 85 ? 4.686 -10.997 -13.347 1.00 84.50 85 VAL A C 1
ATOM 643 O O . VAL A 1 85 ? 5.054 -11.626 -14.337 1.00 84.50 85 VAL A O 1
ATOM 646 N N . ILE A 1 86 ? 3.864 -9.947 -13.431 1.00 81.19 86 ILE A N 1
ATOM 647 C CA . ILE A 1 86 ? 3.266 -9.475 -14.695 1.00 81.19 86 ILE A CA 1
ATOM 648 C C . ILE A 1 86 ? 4.326 -8.876 -15.644 1.00 81.19 86 ILE A C 1
ATOM 650 O O . ILE A 1 86 ? 4.069 -8.729 -16.836 1.00 81.19 86 ILE A O 1
ATOM 654 N N . LYS A 1 87 ? 5.550 -8.660 -15.137 1.00 73.12 87 LYS A N 1
ATOM 655 C CA . LYS A 1 87 ? 6.632 -7.856 -15.713 1.00 73.12 87 LYS A CA 1
ATOM 656 C C . LYS A 1 87 ? 6.178 -6.401 -15.870 1.00 73.12 87 LYS A C 1
ATOM 658 O O . LYS A 1 87 ? 5.183 -6.144 -16.546 1.00 73.12 87 LYS A O 1
ATOM 663 N N . PRO A 1 88 ? 6.901 -5.434 -15.283 1.00 63.59 88 PRO A N 1
ATOM 664 C CA . PRO A 1 88 ? 6.529 -4.035 -15.417 1.00 63.59 88 PRO A CA 1
ATOM 665 C C . PRO A 1 88 ? 6.490 -3.675 -16.902 1.00 63.59 88 PRO A C 1
ATOM 667 O O . PRO A 1 88 ? 7.440 -3.933 -17.650 1.00 63.59 88 PRO A O 1
ATOM 670 N N . THR A 1 89 ? 5.365 -3.126 -17.346 1.00 65.25 89 THR A N 1
ATOM 671 C CA . THR A 1 89 ? 5.224 -2.649 -18.719 1.00 65.25 89 THR A CA 1
ATOM 672 C C . THR A 1 89 ? 6.302 -1.602 -18.974 1.00 65.25 89 THR A C 1
ATOM 674 O O . THR A 1 89 ? 6.447 -0.668 -18.192 1.00 65.25 89 THR A O 1
ATOM 677 N N . ARG A 1 90 ? 7.049 -1.715 -20.082 1.00 57.50 90 ARG A N 1
ATOM 678 C CA . ARG A 1 90 ? 8.068 -0.713 -20.472 1.00 57.50 90 ARG A CA 1
ATOM 679 C C . ARG A 1 90 ? 7.516 0.720 -20.482 1.00 57.50 90 ARG A C 1
ATOM 681 O O . ARG A 1 90 ? 8.269 1.653 -20.239 1.00 57.50 90 ARG A O 1
ATOM 688 N N . ASN A 1 91 ? 6.209 0.857 -20.717 1.00 60.59 91 ASN A N 1
ATOM 689 C CA . ASN A 1 91 ? 5.488 2.126 -20.778 1.00 60.59 91 ASN A CA 1
ATOM 690 C C . ASN A 1 91 ? 4.660 2.428 -19.509 1.00 60.59 91 ASN A C 1
ATOM 692 O O . ASN A 1 91 ? 3.964 3.435 -19.465 1.00 60.59 91 ASN A O 1
ATOM 696 N N . GLY A 1 92 ? 4.729 1.589 -18.472 1.00 63.66 92 GLY A N 1
ATOM 697 C CA . GLY A 1 92 ? 4.002 1.782 -17.217 1.00 63.66 92 GLY A CA 1
ATOM 698 C C . GLY A 1 92 ? 2.512 1.407 -17.268 1.00 63.66 92 GLY A C 1
ATOM 699 O O . GLY A 1 92 ? 1.843 1.588 -18.285 1.00 63.66 92 GLY A O 1
ATOM 700 N N . LEU A 1 93 ? 1.947 0.996 -16.126 1.00 68.25 93 LEU A N 1
ATOM 701 C CA . LEU A 1 93 ? 0.489 0.833 -15.935 1.00 68.25 93 LEU A CA 1
ATOM 702 C C . LEU A 1 93 ? -0.305 2.146 -16.158 1.00 68.25 93 LEU A C 1
ATOM 704 O O . LEU A 1 93 ? -1.523 2.137 -16.320 1.00 68.25 93 LEU A O 1
ATOM 708 N N . LEU A 1 94 ? 0.389 3.287 -16.175 1.00 67.62 94 LEU A N 1
ATOM 709 C CA . LEU A 1 94 ? -0.192 4.619 -16.343 1.00 67.62 94 LEU A CA 1
ATOM 710 C C . LEU A 1 94 ? -0.640 4.914 -17.778 1.00 67.62 94 LEU A C 1
ATOM 712 O O . LEU A 1 94 ? -1.621 5.629 -17.949 1.00 67.62 94 LEU A O 1
ATOM 716 N N . VAL A 1 95 ? 0.020 4.360 -18.798 1.00 71.69 95 VAL A N 1
ATOM 717 C CA . VAL A 1 95 ? -0.350 4.583 -20.208 1.00 71.69 95 VAL A CA 1
ATOM 718 C C . VAL A 1 95 ? -1.727 4.009 -20.556 1.00 71.69 95 VAL A C 1
ATOM 720 O O . VAL A 1 95 ? -2.564 4.772 -21.047 1.00 71.69 95 VAL A O 1
ATOM 723 N N . PRO A 1 96 ? -2.040 2.727 -20.266 1.00 70.38 96 PRO A N 1
ATOM 724 C CA . PRO A 1 96 ? -3.384 2.215 -20.510 1.00 70.38 96 PRO A CA 1
ATOM 725 C C . PRO A 1 96 ? -4.418 2.952 -19.655 1.00 70.38 96 PRO A C 1
ATOM 727 O O . PRO A 1 96 ? -5.487 3.279 -20.163 1.00 70.38 96 PRO A O 1
ATOM 730 N N . LEU A 1 97 ? -4.088 3.320 -18.410 1.00 70.00 97 LEU A N 1
ATOM 731 C CA . LEU A 1 97 ? -4.989 4.120 -17.576 1.00 70.00 97 LEU A CA 1
ATOM 732 C C . LEU A 1 97 ? -5.301 5.481 -18.206 1.00 70.00 97 LEU A C 1
ATOM 734 O O . LEU A 1 97 ? -6.466 5.853 -18.290 1.00 70.00 97 LEU A O 1
ATOM 738 N N . LYS A 1 98 ? -4.284 6.204 -18.685 1.00 68.94 98 LYS A N 1
ATOM 739 C CA . LYS A 1 98 ? -4.452 7.509 -19.334 1.00 68.94 98 LYS A CA 1
ATOM 740 C C . LYS A 1 98 ? -5.350 7.400 -20.571 1.00 68.94 98 LYS A C 1
ATOM 742 O O . LYS A 1 98 ? -6.244 8.227 -20.740 1.00 68.94 98 LYS A O 1
ATOM 747 N N . SER A 1 99 ? -5.162 6.339 -21.362 1.00 72.75 99 SER A N 1
ATOM 748 C CA . SER A 1 99 ? -5.986 6.063 -22.546 1.00 72.75 99 SER A CA 1
ATOM 749 C C . SER A 1 99 ? -7.439 5.719 -22.190 1.00 72.75 99 SER A C 1
ATOM 751 O O . SER A 1 99 ? -8.361 6.241 -22.809 1.00 72.75 99 SER A O 1
ATOM 753 N N . MET A 1 100 ? -7.668 4.913 -21.143 1.00 71.31 100 MET A N 1
ATOM 754 C CA . MET A 1 100 ? -9.013 4.528 -20.690 1.00 71.31 100 MET A CA 1
ATOM 755 C C . MET A 1 100 ? -9.774 5.688 -20.048 1.00 71.31 100 MET A C 1
ATOM 757 O O . MET A 1 100 ? -10.994 5.763 -20.160 1.00 71.31 100 MET A O 1
ATOM 761 N N . LEU A 1 101 ? -9.065 6.596 -19.379 1.00 68.88 101 LEU A N 1
ATOM 762 C CA . LEU A 1 101 ? -9.646 7.784 -18.755 1.00 68.88 101 LEU A CA 1
ATOM 763 C C . LEU A 1 101 ? -9.893 8.932 -19.744 1.00 68.88 101 LEU A C 1
ATOM 765 O O . LEU A 1 101 ? -10.423 9.965 -19.343 1.00 68.88 101 LEU A O 1
ATOM 769 N N . GLY A 1 102 ? -9.535 8.769 -21.024 1.00 62.34 102 GLY A N 1
ATOM 770 C CA . GLY A 1 102 ? -9.724 9.804 -22.043 1.00 62.34 102 GLY A CA 1
ATOM 771 C C . GLY A 1 102 ? -8.912 11.074 -21.774 1.00 62.34 102 GLY A C 1
ATOM 772 O O . GLY A 1 102 ? -9.260 12.136 -22.283 1.00 62.34 102 GLY A O 1
ATOM 773 N N . SER A 1 103 ? -7.836 10.973 -20.984 1.00 56.72 103 SER A N 1
ATOM 774 C CA . SER A 1 103 ? -6.980 12.104 -20.593 1.00 56.72 103 SER A CA 1
ATOM 775 C C . SER A 1 103 ? -6.116 12.655 -21.732 1.00 56.72 103 SER A C 1
ATOM 777 O O . SER A 1 103 ? -5.362 13.595 -21.511 1.00 56.72 103 SER A O 1
ATOM 779 N N . ASP A 1 104 ? -6.195 12.087 -22.936 1.00 57.50 104 ASP A N 1
ATOM 780 C CA . ASP A 1 104 ? -5.591 12.677 -24.136 1.00 57.50 104 ASP A CA 1
ATOM 781 C C . ASP A 1 104 ? -6.488 13.753 -24.779 1.00 57.50 104 ASP A C 1
ATOM 783 O O . ASP A 1 104 ? -6.074 14.394 -25.743 1.00 57.50 104 ASP A O 1
ATOM 787 N N . ARG A 1 105 ? -7.700 13.989 -24.247 1.00 59.25 105 ARG A N 1
ATOM 788 C CA . ARG A 1 105 ? -8.545 15.119 -24.655 1.00 59.25 105 ARG A CA 1
ATOM 789 C C . ARG A 1 105 ? -8.200 16.379 -23.844 1.00 59.25 105 ARG A C 1
ATOM 791 O O . ARG A 1 105 ? -8.363 16.349 -22.621 1.00 59.25 105 ARG A O 1
ATOM 798 N N . PRO A 1 106 ? -7.757 17.476 -24.491 1.00 57.47 106 PRO A N 1
ATOM 799 C CA . PRO A 1 106 ? -7.356 18.722 -23.818 1.00 57.47 106 PRO A CA 1
ATOM 800 C C . PRO A 1 106 ? -8.503 19.407 -23.049 1.00 57.47 106 PRO A C 1
ATOM 802 O O . PRO A 1 106 ? -8.284 20.249 -22.189 1.00 57.47 106 PRO A O 1
ATOM 805 N N . ASP A 1 107 ? -9.737 19.011 -23.324 1.00 60.50 107 ASP A N 1
ATOM 806 C CA . ASP A 1 107 ? -10.987 19.516 -22.765 1.00 60.50 107 ASP A CA 1
ATOM 807 C C . ASP A 1 107 ? -11.370 18.876 -21.408 1.00 60.50 107 ASP A C 1
ATOM 809 O O . ASP A 1 107 ? -12.325 19.314 -20.769 1.00 60.50 107 ASP A O 1
ATOM 813 N N . ASN A 1 108 ? -10.610 17.882 -20.921 1.00 56.03 108 ASN A N 1
ATOM 814 C CA . ASN A 1 108 ? -10.922 17.113 -19.703 1.00 56.03 108 ASN A CA 1
ATOM 815 C C . ASN A 1 108 ? -9.917 17.292 -18.542 1.00 56.03 108 ASN A C 1
ATOM 817 O O . ASN A 1 108 ? -9.941 16.529 -17.571 1.00 56.03 108 ASN A O 1
ATOM 821 N N . GLU A 1 109 ? -9.051 18.311 -18.602 1.00 55.28 109 GLU A N 1
ATOM 822 C CA . GLU A 1 109 ? -8.012 18.583 -17.586 1.00 55.28 109 GLU A CA 1
ATOM 823 C C . GLU A 1 109 ? -8.562 18.894 -16.173 1.00 55.28 109 GLU A C 1
ATOM 825 O O . GLU A 1 109 ? -7.822 18.843 -15.194 1.00 55.28 109 GLU A O 1
ATOM 830 N N . GLY A 1 110 ? -9.868 19.149 -16.024 1.00 56.66 110 GLY A N 1
ATOM 831 C CA . GLY A 1 110 ? -10.508 19.465 -14.736 1.00 56.66 110 GLY A CA 1
ATOM 832 C C . GLY A 1 110 ? -11.060 18.276 -13.933 1.00 56.66 110 GLY A C 1
ATOM 833 O O . GLY A 1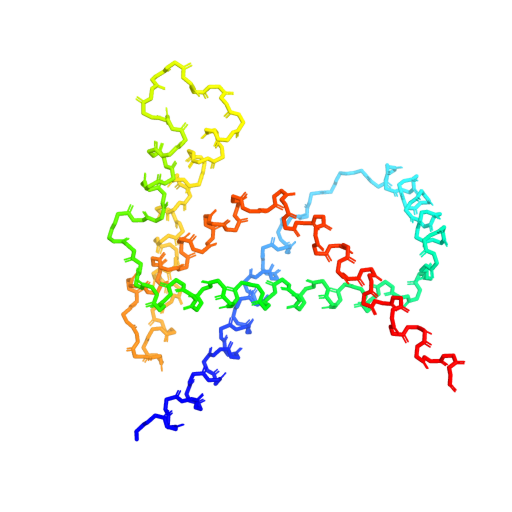 110 ? -11.556 18.466 -12.820 1.00 56.66 110 GLY A O 1
ATOM 834 N N . GLY A 1 111 ? -11.029 17.049 -14.463 1.00 66.56 111 GLY A N 1
ATOM 835 C CA . GLY A 1 111 ? -11.611 15.888 -13.783 1.00 66.56 111 GLY A CA 1
ATOM 836 C C . GLY A 1 111 ? -10.814 15.450 -12.545 1.00 66.56 111 GLY A C 1
ATOM 837 O O . GLY A 1 111 ? -9.593 15.311 -12.605 1.00 66.56 11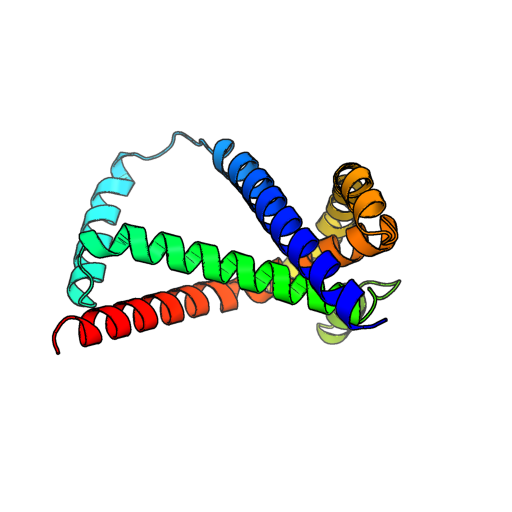1 GLY A O 1
ATOM 838 N N . PHE A 1 112 ? -11.498 15.128 -11.435 1.00 68.31 112 PHE A N 1
ATOM 839 C CA . PHE A 1 112 ? -10.874 14.624 -10.192 1.00 68.31 112 PHE A CA 1
ATOM 840 C C . PHE A 1 112 ? -9.894 13.463 -10.438 1.00 68.31 112 PHE A C 1
ATOM 842 O O . PHE A 1 112 ? -8.826 13.404 -9.832 1.00 68.31 112 PHE A O 1
ATOM 849 N N . LEU A 1 113 ? -10.228 12.554 -11.360 1.00 67.62 113 LEU A N 1
ATOM 850 C CA . LEU A 1 113 ? -9.362 11.433 -11.732 1.00 67.62 113 LEU A CA 1
ATOM 851 C C . LEU A 1 113 ? -8.171 11.862 -12.607 1.00 67.62 113 LEU A C 1
ATOM 853 O O . LEU A 1 113 ? -7.084 11.315 -12.435 1.00 67.62 113 LEU A O 1
ATOM 857 N N . GLY A 1 114 ? -8.341 12.860 -13.480 1.00 67.62 114 GLY A N 1
ATOM 858 C CA . GLY A 1 114 ? -7.273 13.399 -14.330 1.00 67.62 114 GLY A CA 1
ATOM 859 C C . GLY A 1 114 ? -6.133 13.997 -13.505 1.00 67.62 114 GLY A C 1
ATOM 860 O O . GLY A 1 114 ? -4.974 13.620 -13.686 1.00 67.62 114 GLY A O 1
ATOM 861 N N . GLY A 1 115 ? -6.467 14.810 -12.496 1.00 72.75 115 GLY A N 1
ATOM 862 C CA . GLY A 1 115 ? -5.476 15.370 -11.569 1.00 72.75 115 GLY A CA 1
ATOM 863 C C . GLY A 1 115 ? -4.733 14.306 -10.745 1.00 72.75 115 GLY A C 1
ATOM 864 O O . GLY A 1 115 ? -3.536 14.438 -10.483 1.00 72.75 115 GLY A O 1
ATOM 865 N N . ILE A 1 116 ? -5.403 13.205 -10.374 1.00 73.44 116 ILE A N 1
ATOM 866 C CA . ILE A 1 116 ? -4.757 12.081 -9.671 1.00 73.44 116 ILE A CA 1
ATOM 867 C C . ILE A 1 116 ? -3.770 11.355 -10.592 1.00 73.44 116 ILE A C 1
ATOM 869 O O . ILE A 1 116 ? -2.668 11.017 -10.155 1.00 73.44 116 ILE A O 1
ATOM 873 N N . VAL A 1 117 ? -4.142 11.115 -11.852 1.00 72.88 117 VAL A N 1
ATOM 874 C CA . VAL A 1 117 ? -3.291 10.430 -12.838 1.00 72.88 117 VAL A CA 1
ATOM 875 C C . VAL A 1 117 ? -2.070 11.276 -13.190 1.00 72.88 117 VAL A C 1
ATOM 877 O O . VAL A 1 117 ? -0.954 10.754 -13.187 1.00 72.88 117 VAL A O 1
ATOM 880 N N . GLN A 1 118 ? -2.247 12.581 -13.408 1.00 73.69 118 GLN A N 1
ATOM 881 C CA . GLN A 1 118 ? -1.144 13.506 -13.680 1.00 73.69 118 GLN A CA 1
ATOM 882 C C . GLN A 1 118 ? -0.167 13.573 -12.499 1.00 73.69 118 GLN A C 1
ATOM 884 O O . GLN A 1 118 ? 1.031 13.337 -12.670 1.00 73.69 118 GLN A O 1
ATOM 889 N N . GLY A 1 119 ? -0.680 13.744 -11.275 1.00 74.06 119 GLY A N 1
ATOM 890 C CA . GLY A 1 119 ? 0.149 13.726 -10.068 1.00 74.06 119 GLY A CA 1
ATOM 891 C C . GLY A 1 119 ? 0.832 12.375 -9.808 1.00 74.06 119 GLY A C 1
ATOM 892 O O . GLY A 1 119 ? 1.906 12.332 -9.206 1.00 74.06 119 GLY A O 1
ATOM 893 N N . ALA A 1 120 ? 0.247 11.258 -10.254 1.00 73.94 120 ALA A N 1
ATOM 894 C CA . ALA A 1 120 ? 0.889 9.945 -10.204 1.00 73.94 120 ALA A CA 1
ATOM 895 C C . ALA A 1 120 ? 2.013 9.814 -11.246 1.00 73.94 120 ALA A C 1
ATOM 897 O O . ALA A 1 120 ? 3.043 9.214 -10.940 1.00 73.94 120 ALA A O 1
ATOM 898 N N . SER A 1 121 ? 1.845 10.394 -12.436 1.00 74.31 121 SER A N 1
ATOM 899 C CA . SER A 1 121 ? 2.854 10.394 -13.501 1.00 74.31 121 SER A CA 1
ATOM 900 C C . SER A 1 121 ? 4.097 11.197 -13.119 1.00 74.31 121 SER A C 1
ATOM 902 O O . SER A 1 121 ? 5.212 10.696 -13.240 1.00 74.31 121 SER A O 1
ATOM 904 N N . GLU A 1 122 ? 3.933 12.404 -12.577 1.00 77.88 122 GLU A N 1
ATOM 905 C CA . GLU A 1 122 ? 5.063 13.226 -12.109 1.00 77.88 122 GLU A CA 1
ATOM 906 C C . GLU A 1 122 ? 5.843 12.536 -10.980 1.00 77.88 122 GLU A C 1
ATOM 908 O O . GLU A 1 122 ? 7.076 12.539 -10.939 1.00 77.88 122 GLU A O 1
ATOM 913 N N . LYS A 1 123 ? 5.122 11.874 -10.067 1.00 79.25 123 LYS A N 1
ATOM 914 C CA . LYS A 1 123 ? 5.732 11.119 -8.967 1.00 79.25 123 LYS A CA 1
ATOM 915 C C . LYS A 1 123 ? 6.429 9.851 -9.436 1.00 79.25 123 LYS A C 1
ATOM 917 O O . LYS A 1 123 ? 7.377 9.437 -8.775 1.00 79.25 123 LYS A O 1
ATOM 922 N N . PHE A 1 124 ? 5.999 9.246 -10.541 1.00 80.38 124 PHE A N 1
ATOM 923 C CA . PHE A 1 124 ? 6.569 8.001 -11.052 1.00 80.38 124 PHE A CA 1
ATOM 924 C C . PHE A 1 124 ? 8.068 8.140 -11.335 1.00 80.38 124 PHE A C 1
ATOM 926 O O . PHE A 1 124 ? 8.861 7.370 -10.795 1.00 80.38 124 PHE A O 1
ATOM 933 N N . THR A 1 125 ? 8.472 9.165 -12.091 1.00 77.94 125 THR A N 1
ATOM 934 C CA . THR A 1 125 ? 9.884 9.401 -12.443 1.00 77.94 125 THR A CA 1
ATOM 935 C C . THR A 1 125 ? 10.737 9.654 -11.200 1.00 77.94 125 THR A C 1
ATOM 937 O O . THR A 1 125 ? 11.802 9.057 -11.027 1.00 77.94 125 THR A O 1
ATOM 940 N N . HIS A 1 126 ? 10.244 10.480 -10.271 1.00 82.38 126 HIS A N 1
ATOM 941 C CA . HIS A 1 126 ? 10.936 10.746 -9.008 1.00 82.38 126 HIS A CA 1
ATOM 942 C C . HIS A 1 126 ? 11.063 9.500 -8.123 1.00 82.38 126 HIS A C 1
ATOM 944 O O . HIS A 1 126 ? 12.103 9.290 -7.490 1.00 82.38 126 HIS A O 1
ATOM 950 N N . LEU A 1 127 ? 10.016 8.675 -8.065 1.00 79.06 127 LEU A N 1
ATOM 951 C CA . LEU A 1 127 ? 10.013 7.432 -7.301 1.00 79.06 127 LEU A CA 1
ATOM 952 C C . LEU A 1 127 ? 10.952 6.405 -7.918 1.00 79.06 127 LEU A C 1
ATOM 954 O O . LEU A 1 127 ? 11.697 5.782 -7.171 1.00 79.06 127 LEU A O 1
ATOM 958 N N . GLN A 1 128 ? 10.975 6.267 -9.243 1.00 81.94 128 GLN A N 1
ATOM 959 C CA . GLN A 1 128 ? 11.867 5.344 -9.939 1.00 81.94 128 GLN A CA 1
ATOM 960 C C . GLN A 1 128 ? 13.342 5.684 -9.677 1.00 81.94 128 GLN A C 1
ATOM 962 O O . GLN A 1 128 ? 14.124 4.790 -9.351 1.00 81.94 128 GLN A O 1
ATOM 967 N N . LEU A 1 129 ? 13.712 6.970 -9.732 1.00 81.81 129 LEU A N 1
ATOM 968 C CA . LEU A 1 129 ? 15.072 7.430 -9.424 1.00 81.81 129 LEU A CA 1
ATOM 969 C C . LEU A 1 129 ? 15.460 7.135 -7.968 1.00 81.81 129 LEU A C 1
ATOM 971 O O . LEU A 1 129 ? 16.472 6.484 -7.722 1.00 81.81 129 LEU A O 1
ATOM 975 N N . ARG A 1 130 ? 14.620 7.519 -6.997 1.00 82.88 130 ARG A N 1
ATOM 976 C CA . ARG A 1 130 ? 14.877 7.236 -5.568 1.00 82.88 130 ARG A CA 1
ATOM 977 C C . ARG A 1 130 ? 14.922 5.742 -5.259 1.00 82.88 130 ARG A C 1
ATOM 979 O O . ARG A 1 130 ? 15.670 5.307 -4.384 1.00 82.88 130 ARG A O 1
ATOM 986 N N . ALA A 1 131 ? 14.074 4.970 -5.928 1.00 80.88 131 ALA A N 1
ATOM 987 C CA . ALA A 1 131 ? 13.993 3.529 -5.784 1.00 80.88 131 ALA A CA 1
ATOM 988 C C . ALA A 1 131 ? 15.276 2.872 -6.299 1.00 80.88 131 ALA A C 1
ATOM 990 O O . ALA A 1 131 ? 15.819 2.014 -5.612 1.00 80.88 131 ALA A O 1
ATOM 991 N N . LYS A 1 132 ? 15.810 3.302 -7.445 1.00 81.88 132 LYS A N 1
ATOM 992 C CA . LYS A 1 132 ? 17.036 2.737 -8.025 1.00 81.88 132 LYS A CA 1
ATOM 993 C C . LYS A 1 132 ? 18.211 2.765 -7.041 1.00 81.88 132 LYS A C 1
ATOM 995 O O . LYS A 1 132 ? 18.862 1.739 -6.845 1.00 81.88 132 LYS A O 1
ATOM 1000 N N . ASP A 1 133 ? 18.420 3.894 -6.368 1.00 80.25 133 ASP A N 1
ATOM 1001 C CA . ASP A 1 133 ? 19.522 4.051 -5.413 1.00 80.25 133 ASP A CA 1
ATOM 1002 C C . ASP A 1 133 ? 19.332 3.154 -4.184 1.00 80.25 133 ASP A C 1
ATOM 1004 O O . ASP A 1 133 ? 20.237 2.412 -3.793 1.00 80.25 133 ASP A O 1
ATOM 1008 N N . LYS A 1 134 ? 18.117 3.149 -3.618 1.00 82.06 134 LYS A N 1
ATOM 1009 C CA . LYS A 1 134 ? 17.776 2.364 -2.420 1.00 82.06 134 LYS A CA 1
ATOM 1010 C C . LYS A 1 134 ? 17.730 0.859 -2.672 1.00 82.06 134 LYS A C 1
ATOM 1012 O O . LYS A 1 134 ? 18.110 0.075 -1.804 1.00 82.06 134 LYS A O 1
ATOM 1017 N N . PHE A 1 135 ? 17.258 0.442 -3.842 1.00 82.81 135 PHE A N 1
ATOM 1018 C CA . PHE A 1 135 ? 17.098 -0.966 -4.189 1.00 82.81 135 PHE A CA 1
ATOM 1019 C C . PHE A 1 135 ? 18.356 -1.581 -4.789 1.00 82.81 135 PHE A C 1
ATOM 1021 O O . PHE A 1 135 ? 18.368 -2.790 -4.971 1.00 82.81 135 PHE A O 1
ATOM 1028 N N . SER A 1 136 ? 19.426 -0.826 -5.043 1.00 82.44 136 SER A N 1
ATOM 1029 C CA . SER A 1 136 ? 20.683 -1.372 -5.579 1.00 82.44 136 SER A CA 1
ATOM 1030 C C . SER A 1 136 ? 21.260 -2.508 -4.714 1.00 82.44 136 SER A C 1
ATOM 1032 O O . SER A 1 136 ? 21.649 -3.553 -5.237 1.00 82.44 136 SER A O 1
ATOM 1034 N N . GLY A 1 137 ? 21.253 -2.353 -3.385 1.00 81.62 137 GLY A N 1
ATOM 1035 C CA . GLY A 1 137 ? 21.691 -3.396 -2.450 1.00 81.62 137 GLY A CA 1
ATOM 1036 C C . GLY A 1 137 ? 20.731 -4.585 -2.396 1.00 81.62 137 GLY A C 1
ATOM 1037 O O . GLY A 1 137 ? 21.153 -5.738 -2.431 1.00 81.62 137 GLY A O 1
ATOM 1038 N N . ILE A 1 138 ? 19.425 -4.306 -2.383 1.00 81.62 138 ILE A N 1
ATOM 1039 C CA . ILE A 1 138 ? 18.376 -5.333 -2.342 1.00 81.62 138 ILE A CA 1
ATOM 1040 C C . ILE A 1 138 ? 18.408 -6.163 -3.631 1.00 81.62 138 ILE A C 1
ATOM 1042 O O . ILE A 1 138 ? 18.438 -7.384 -3.574 1.00 81.62 138 ILE A O 1
ATOM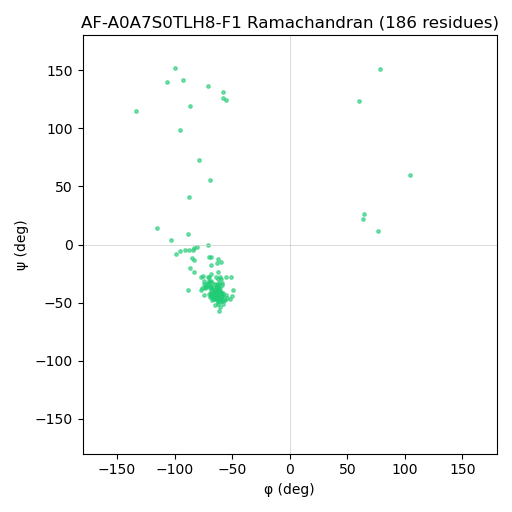 1046 N N . SER A 1 139 ? 18.492 -5.515 -4.790 1.00 85.62 139 SER A N 1
ATOM 1047 C CA . SER A 1 139 ? 18.611 -6.128 -6.115 1.00 85.62 139 SER A CA 1
ATOM 1048 C C . SER A 1 139 ? 19.748 -7.146 -6.174 1.00 85.62 139 SER A C 1
ATOM 1050 O O . SER A 1 139 ? 19.515 -8.280 -6.595 1.00 85.62 139 SER A O 1
ATOM 1052 N N . LYS A 1 140 ? 20.939 -6.795 -5.665 1.00 86.12 140 LYS A N 1
ATOM 1053 C CA . LYS A 1 140 ? 22.088 -7.713 -5.594 1.00 86.12 140 LYS A CA 1
ATOM 1054 C C . LYS A 1 140 ? 21.798 -8.941 -4.732 1.00 86.12 140 LYS A C 1
ATOM 1056 O O . LYS A 1 140 ? 22.122 -10.052 -5.134 1.00 86.12 140 LYS A O 1
ATOM 1061 N N . CYS A 1 141 ? 21.145 -8.759 -3.584 1.00 83.88 141 CYS A N 1
ATOM 1062 C CA . CYS A 1 141 ? 20.752 -9.870 -2.714 1.00 83.88 141 CYS A CA 1
ATOM 1063 C C . CYS A 1 141 ? 19.674 -10.770 -3.340 1.00 83.88 141 CYS A C 1
ATOM 1065 O O . CYS A 1 141 ? 19.652 -11.973 -3.083 1.00 83.88 141 CYS A O 1
ATOM 1067 N N . LEU A 1 142 ? 18.773 -10.197 -4.145 1.00 80.00 142 LEU A N 1
ATOM 1068 C CA . LEU A 1 142 ? 17.667 -10.917 -4.780 1.00 80.00 142 LEU A CA 1
ATOM 1069 C C . LEU A 1 142 ? 18.039 -11.570 -6.115 1.00 80.00 142 LEU A C 1
ATOM 1071 O O . LEU A 1 142 ? 17.326 -12.470 -6.555 1.00 80.00 142 LEU A O 1
ATOM 1075 N N . GLY A 1 143 ? 19.112 -11.117 -6.769 1.00 85.56 143 GLY A N 1
ATOM 1076 C CA . GLY A 1 143 ? 19.420 -11.490 -8.152 1.00 85.56 143 GLY A CA 1
ATOM 1077 C C . GLY A 1 143 ? 18.372 -10.984 -9.151 1.00 85.56 143 GLY A C 1
ATOM 1078 O O . GLY A 1 143 ? 18.166 -11.602 -10.191 1.00 85.56 143 GLY A O 1
ATOM 1079 N N . ILE A 1 144 ? 17.675 -9.893 -8.819 1.00 84.44 144 ILE A N 1
ATOM 1080 C CA . ILE A 1 144 ? 16.656 -9.258 -9.668 1.00 84.44 144 ILE A CA 1
ATOM 1081 C C . ILE A 1 144 ? 17.246 -7.963 -10.216 1.00 84.44 144 ILE A C 1
ATOM 1083 O O . ILE A 1 144 ? 17.896 -7.237 -9.468 1.00 84.44 144 ILE A O 1
ATOM 1087 N N . ASP A 1 145 ? 16.992 -7.642 -11.484 1.00 88.69 145 ASP A N 1
ATOM 1088 C CA . ASP A 1 145 ? 17.406 -6.366 -12.072 1.00 88.69 145 ASP A CA 1
ATOM 1089 C C . ASP A 1 145 ? 16.868 -5.171 -11.254 1.00 88.69 145 ASP A C 1
ATOM 1091 O O . ASP A 1 145 ? 15.664 -5.046 -11.006 1.00 88.69 145 ASP A O 1
ATOM 1095 N N . ALA A 1 146 ? 17.776 -4.292 -10.818 1.00 86.19 146 ALA A N 1
ATOM 1096 C CA . ALA A 1 146 ? 17.452 -3.117 -10.014 1.00 86.19 146 ALA A CA 1
ATOM 1097 C C . ALA A 1 146 ? 16.475 -2.187 -10.737 1.00 86.19 146 ALA A C 1
ATOM 1099 O O . ALA A 1 146 ? 15.608 -1.591 -10.094 1.00 86.19 146 ALA A O 1
ATOM 1100 N N . LEU A 1 147 ? 16.586 -2.081 -12.066 1.00 84.94 147 LEU A N 1
ATOM 1101 C CA . LEU A 1 147 ? 15.690 -1.251 -12.865 1.00 84.94 147 LEU A CA 1
ATOM 1102 C C . LEU A 1 147 ? 14.274 -1.834 -12.888 1.00 84.94 147 LEU A C 1
ATOM 1104 O O . LEU A 1 147 ? 13.305 -1.100 -12.678 1.00 84.94 147 LEU A O 1
ATOM 1108 N N . ALA A 1 148 ? 14.145 -3.149 -13.079 1.00 84.19 148 ALA A N 1
ATOM 1109 C CA . ALA A 1 148 ? 12.857 -3.835 -13.023 1.00 84.19 148 ALA A CA 1
ATOM 1110 C C . ALA A 1 148 ? 12.199 -3.694 -11.639 1.00 84.19 148 ALA A C 1
ATOM 1112 O O . ALA A 1 148 ? 11.013 -3.377 -11.552 1.00 84.19 148 ALA A O 1
ATOM 1113 N N . LEU A 1 149 ? 12.973 -3.847 -10.559 1.00 85.25 149 LEU A N 1
ATOM 1114 C CA . LEU A 1 149 ? 12.477 -3.699 -9.188 1.00 85.25 149 LEU A CA 1
ATOM 1115 C C . LEU A 1 149 ? 12.045 -2.256 -8.875 1.00 85.25 149 LEU A C 1
ATOM 1117 O O . LEU A 1 149 ? 10.982 -2.047 -8.292 1.00 85.25 149 LEU A O 1
ATOM 1121 N N . ALA A 1 150 ? 12.830 -1.260 -9.296 1.00 86.56 150 ALA A N 1
ATOM 1122 C CA . ALA A 1 150 ? 12.488 0.152 -9.129 1.00 86.56 150 ALA A CA 1
ATOM 1123 C C . ALA A 1 150 ? 11.226 0.535 -9.918 1.00 86.56 150 ALA A C 1
ATOM 1125 O O . ALA A 1 150 ? 10.380 1.272 -9.411 1.00 86.56 150 ALA A O 1
ATOM 1126 N N . THR A 1 151 ? 11.075 -0.001 -11.130 1.00 85.25 151 THR A N 1
ATOM 1127 C CA . THR A 1 151 ? 9.900 0.240 -11.979 1.00 85.25 151 THR A CA 1
ATOM 1128 C C . THR A 1 151 ? 8.650 -0.400 -11.381 1.00 85.25 151 THR A C 1
ATOM 1130 O O . THR A 1 151 ? 7.648 0.287 -11.207 1.00 85.25 151 THR A O 1
ATOM 1133 N N . ALA A 1 152 ? 8.724 -1.666 -10.956 1.00 86.56 152 ALA A N 1
ATOM 1134 C CA . ALA A 1 152 ? 7.616 -2.345 -10.282 1.00 86.56 152 ALA A CA 1
ATOM 1135 C C . ALA A 1 152 ? 7.215 -1.640 -8.973 1.00 86.56 152 ALA A C 1
ATOM 1137 O O . ALA A 1 152 ? 6.030 -1.525 -8.660 1.00 86.56 152 ALA A O 1
ATOM 1138 N N . TYR A 1 153 ? 8.187 -1.119 -8.216 1.00 87.19 153 TYR A N 1
ATOM 1139 C CA . TYR A 1 153 ? 7.912 -0.317 -7.024 1.00 87.19 153 TYR A CA 1
ATOM 1140 C C . TYR A 1 153 ? 7.185 0.991 -7.363 1.00 87.19 153 TYR A C 1
ATOM 1142 O O . TYR A 1 153 ? 6.208 1.337 -6.695 1.00 87.19 153 TYR A O 1
ATOM 1150 N N . ALA A 1 154 ? 7.627 1.703 -8.401 1.00 85.62 154 ALA A N 1
ATOM 1151 C CA . ALA A 1 154 ? 6.993 2.941 -8.845 1.00 85.62 154 ALA A CA 1
ATOM 1152 C C . ALA A 1 154 ? 5.560 2.694 -9.353 1.00 85.62 154 ALA A C 1
ATOM 1154 O O . ALA A 1 154 ? 4.638 3.392 -8.932 1.00 85.62 154 ALA A O 1
ATOM 1155 N N . GLU A 1 155 ? 5.338 1.652 -10.162 1.00 84.50 155 GLU A N 1
ATOM 1156 C CA . GLU A 1 155 ? 3.998 1.248 -10.617 1.00 84.50 155 GLU A CA 1
ATOM 1157 C C . GLU A 1 155 ? 3.094 0.880 -9.435 1.00 84.50 155 GLU A C 1
ATOM 1159 O O . GLU A 1 155 ? 1.960 1.354 -9.340 1.00 84.50 155 GLU A O 1
ATOM 1164 N N . CYS A 1 156 ? 3.618 0.106 -8.481 1.00 87.81 156 CYS A N 1
ATOM 1165 C CA . CYS A 1 156 ? 2.910 -0.254 -7.258 1.00 87.81 156 CYS A CA 1
ATOM 1166 C C . CYS A 1 156 ? 2.520 0.982 -6.432 1.00 87.81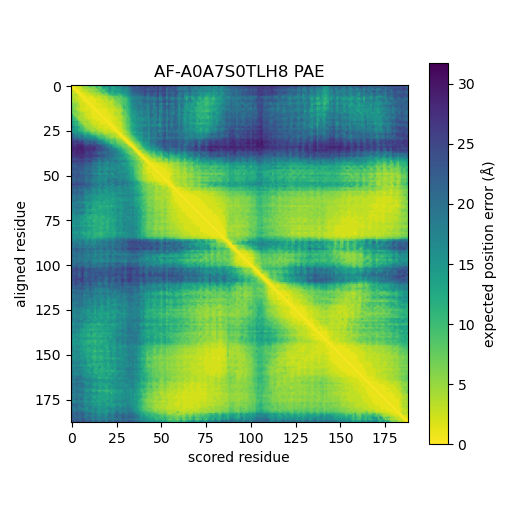 156 CYS A C 1
ATOM 1168 O O . CYS A 1 156 ? 1.412 1.044 -5.890 1.00 87.81 156 CYS A O 1
ATOM 1170 N N . ALA A 1 157 ? 3.405 1.974 -6.319 1.00 85.62 157 ALA A N 1
ATOM 1171 C CA . ALA A 1 157 ? 3.131 3.211 -5.596 1.00 85.62 157 ALA A CA 1
ATOM 1172 C C . ALA A 1 157 ? 2.042 4.046 -6.289 1.00 85.62 157 ALA A C 1
ATOM 1174 O O . ALA A 1 157 ? 1.112 4.508 -5.622 1.00 85.62 157 ALA A O 1
ATOM 1175 N N . CYS A 1 158 ? 2.103 4.184 -7.615 1.00 83.31 158 CYS A N 1
ATOM 1176 C CA . CYS A 1 158 ? 1.084 4.881 -8.402 1.00 83.31 158 CYS A CA 1
ATOM 1177 C C . CYS A 1 158 ? -0.274 4.171 -8.322 1.00 83.31 158 CYS A C 1
ATOM 1179 O O . CYS A 1 158 ? -1.285 4.810 -8.024 1.00 83.31 158 CYS A O 1
ATOM 1181 N N . PHE A 1 159 ? -0.300 2.845 -8.471 1.00 85.62 159 PHE A N 1
ATOM 1182 C CA . PHE A 1 159 ? -1.511 2.040 -8.294 1.00 85.62 159 PHE A CA 1
ATOM 1183 C C . PHE A 1 159 ? -2.112 2.218 -6.896 1.00 85.62 159 PHE A C 1
ATOM 1185 O O . PHE A 1 159 ? -3.323 2.388 -6.743 1.00 85.62 159 PHE A O 1
ATOM 1192 N N . ARG A 1 160 ? -1.266 2.263 -5.860 1.00 85.50 160 ARG A N 1
ATOM 1193 C CA . ARG A 1 160 ? -1.712 2.504 -4.486 1.00 85.50 160 ARG A CA 1
ATOM 1194 C C . ARG A 1 160 ? -2.358 3.877 -4.324 1.00 85.50 160 ARG A C 1
ATOM 1196 O O . ARG A 1 160 ? -3.330 3.970 -3.582 1.00 85.50 160 ARG A O 1
ATOM 1203 N N . ILE A 1 161 ? -1.842 4.922 -4.975 1.00 81.69 161 ILE A N 1
ATOM 1204 C CA . ILE A 1 161 ? -2.446 6.266 -4.955 1.00 81.69 161 ILE A CA 1
ATOM 1205 C C . ILE A 1 161 ? -3.838 6.226 -5.592 1.00 81.69 161 ILE A C 1
ATOM 1207 O O . ILE A 1 161 ? -4.782 6.738 -4.993 1.00 81.69 161 ILE A O 1
ATOM 1211 N N . LEU A 1 162 ? -3.966 5.560 -6.741 1.00 81.62 162 LEU A N 1
ATOM 1212 C CA . LEU A 1 162 ? -5.224 5.434 -7.481 1.00 81.62 162 LEU A CA 1
ATOM 1213 C C . LEU A 1 162 ? -6.293 4.681 -6.684 1.00 81.62 162 LEU A C 1
ATOM 1215 O O . LEU A 1 162 ? -7.432 5.128 -6.598 1.00 81.62 162 LEU A O 1
ATOM 1219 N N . ILE A 1 163 ? -5.925 3.567 -6.046 1.00 86.06 163 ILE A N 1
ATOM 1220 C CA . ILE A 1 163 ? -6.876 2.750 -5.280 1.00 86.06 163 ILE A CA 1
ATOM 1221 C C . ILE A 1 163 ? -7.106 3.274 -3.855 1.00 86.06 163 ILE A C 1
ATOM 1223 O O . ILE A 1 163 ? -8.058 2.855 -3.200 1.00 86.06 163 ILE A O 1
ATOM 1227 N N . LYS A 1 164 ? -6.275 4.196 -3.342 1.00 84.44 164 LYS A N 1
ATOM 1228 C CA . LYS A 1 164 ? -6.350 4.705 -1.957 1.00 84.44 164 LYS A CA 1
ATOM 1229 C C . LYS A 1 164 ? -7.756 5.161 -1.532 1.00 84.44 164 LYS A C 1
ATOM 1231 O O . LYS A 1 164 ? -8.144 4.780 -0.426 1.00 84.44 164 LYS A O 1
ATOM 1236 N N . PRO A 1 165 ? -8.526 5.915 -2.347 1.00 78.75 165 PRO A N 1
ATOM 1237 C CA . PRO A 1 165 ? -9.868 6.369 -1.971 1.00 78.75 165 PRO A CA 1
ATOM 1238 C C . PRO A 1 165 ? -10.828 5.219 -1.648 1.00 78.75 165 PRO A C 1
ATOM 1240 O O . PRO A 1 165 ? -11.655 5.342 -0.751 1.00 78.75 165 PRO A O 1
ATOM 1243 N N . VAL A 1 166 ? -10.673 4.082 -2.329 1.00 86.44 166 VAL A N 1
ATOM 1244 C CA . VAL A 1 166 ? -11.482 2.871 -2.120 1.00 86.44 166 VAL A CA 1
ATOM 1245 C C . VAL A 1 166 ? -10.869 1.982 -1.036 1.00 86.44 166 VAL A C 1
ATOM 1247 O O . VAL A 1 166 ? -11.565 1.414 -0.196 1.00 86.44 166 VAL A O 1
ATOM 1250 N N . LEU A 1 167 ? -9.540 1.883 -1.013 1.00 86.69 167 LEU A N 1
ATOM 1251 C CA . LEU A 1 167 ? -8.812 0.974 -0.139 1.00 86.69 167 LEU A CA 1
ATOM 1252 C C . LEU A 1 167 ? -8.892 1.389 1.335 1.00 86.69 167 LEU A C 1
ATOM 1254 O O . LEU A 1 167 ? -8.936 0.523 2.203 1.00 86.69 167 LEU A O 1
ATOM 1258 N N . VAL A 1 168 ? -8.905 2.689 1.641 1.00 84.12 168 VAL A N 1
ATOM 1259 C CA . VAL A 1 168 ? -8.990 3.188 3.026 1.00 84.12 168 VAL A CA 1
ATOM 1260 C C . VAL A 1 168 ? -10.290 2.761 3.727 1.00 84.12 168 VAL A C 1
ATOM 1262 O O . VAL A 1 168 ? -10.186 2.099 4.763 1.00 84.12 168 VAL A O 1
ATOM 1265 N N . PRO A 1 169 ? -11.500 3.068 3.211 1.00 83.38 169 PRO A N 1
ATOM 1266 C CA . PRO A 1 169 ? -12.740 2.651 3.869 1.00 83.38 169 PRO A CA 1
ATOM 1267 C C . PRO A 1 169 ? -12.874 1.126 3.921 1.00 83.38 169 PRO A C 1
ATOM 1269 O O . PRO A 1 169 ? -13.295 0.586 4.943 1.00 83.38 169 PRO A O 1
ATOM 1272 N N . LEU A 1 170 ? -12.439 0.422 2.870 1.00 87.81 170 LEU A N 1
ATOM 1273 C CA . LEU A 1 170 ? -12.465 -1.038 2.833 1.00 87.81 170 LEU A CA 1
ATOM 1274 C C . LEU A 1 170 ? -11.572 -1.656 3.919 1.00 87.81 170 LEU A C 1
ATOM 1276 O O . LEU A 1 170 ? -12.011 -2.547 4.643 1.00 87.81 170 LEU A O 1
ATOM 1280 N N . LYS A 1 171 ? -10.340 -1.157 4.087 1.00 88.00 171 LYS A N 1
ATOM 1281 C CA . LYS A 1 171 ? -9.428 -1.611 5.148 1.00 88.00 171 LYS A CA 1
ATOM 1282 C C . LYS A 1 171 ? -10.024 -1.387 6.531 1.00 88.00 171 LYS A C 1
ATOM 1284 O O . LYS A 1 171 ? -9.992 -2.295 7.353 1.00 88.00 171 LYS A O 1
ATOM 1289 N N . LEU A 1 172 ? -10.591 -0.206 6.778 1.00 85.44 172 LEU A N 1
ATOM 1290 C CA . LEU A 1 172 ? -11.236 0.103 8.057 1.00 85.44 172 LEU A CA 1
ATOM 1291 C C . LEU A 1 172 ? -12.412 -0.839 8.339 1.00 85.44 172 LEU A C 1
ATOM 1293 O O . LEU A 1 172 ? -12.550 -1.321 9.462 1.00 85.44 172 LEU A O 1
ATOM 1297 N N . TYR A 1 173 ? -13.218 -1.150 7.323 1.00 87.88 173 TYR A N 1
ATOM 1298 C CA . TYR A 1 173 ? -14.319 -2.104 7.442 1.00 87.88 173 TYR A CA 1
ATOM 1299 C C . TYR A 1 173 ? -13.832 -3.523 7.763 1.00 87.88 173 TYR A C 1
ATOM 1301 O O . TYR A 1 173 ? -14.358 -4.158 8.678 1.00 87.88 173 TYR A O 1
ATOM 1309 N N . ILE A 1 174 ? -12.804 -4.005 7.054 1.00 91.00 174 ILE A N 1
ATOM 1310 C CA . ILE A 1 174 ? -12.205 -5.328 7.287 1.00 91.00 174 ILE A CA 1
ATOM 1311 C C . ILE A 1 174 ? -11.646 -5.418 8.709 1.00 91.00 174 ILE A C 1
ATOM 1313 O O . ILE A 1 174 ? -11.938 -6.378 9.418 1.00 91.00 174 ILE A O 1
ATOM 1317 N N . VAL A 1 175 ? -10.894 -4.405 9.150 1.00 90.00 175 VAL A N 1
ATOM 1318 C CA . VAL A 1 175 ? -10.326 -4.349 10.505 1.00 90.00 175 VAL A CA 1
ATOM 1319 C C . VAL A 1 175 ? -11.436 -4.356 11.557 1.00 90.00 175 VAL A C 1
ATOM 1321 O O . VAL A 1 175 ? -11.374 -5.137 12.503 1.00 90.00 175 VAL A O 1
ATOM 1324 N N . TRP A 1 176 ? -12.489 -3.556 11.374 1.00 86.50 176 TRP A N 1
ATOM 1325 C CA . TRP A 1 176 ? -13.635 -3.540 12.285 1.00 86.50 176 TRP A CA 1
ATOM 1326 C C . TRP A 1 176 ? -14.311 -4.913 12.390 1.00 86.50 176 TRP A C 1
ATOM 1328 O O . TRP A 1 176 ? -14.522 -5.416 13.495 1.00 86.50 176 TRP A O 1
ATOM 1338 N N . LYS A 1 177 ? -14.601 -5.554 11.251 1.00 89.69 177 LYS A N 1
ATOM 1339 C CA . LYS A 1 177 ? -15.193 -6.899 11.220 1.00 89.69 177 LYS A CA 1
ATOM 1340 C C . LYS A 1 177 ? -14.289 -7.950 11.863 1.00 89.69 177 LYS A C 1
ATOM 1342 O O . LYS A 1 177 ? -14.796 -8.792 12.600 1.00 89.69 177 LYS A O 1
ATOM 1347 N N . ALA A 1 178 ? -12.980 -7.881 11.632 1.00 91.00 178 ALA A N 1
ATOM 1348 C CA . ALA A 1 178 ? -12.012 -8.801 12.222 1.00 91.00 178 ALA A CA 1
ATOM 1349 C C . ALA A 1 178 ? -11.984 -8.700 13.755 1.00 91.00 178 ALA A C 1
ATOM 1351 O O . ALA A 1 178 ? -12.016 -9.724 14.435 1.00 91.00 178 ALA A O 1
ATOM 1352 N N . ILE A 1 179 ? -12.003 -7.483 14.309 1.00 89.31 179 ILE A N 1
ATOM 1353 C CA . ILE A 1 179 ? -12.014 -7.277 15.767 1.00 89.31 179 ILE A CA 1
ATOM 1354 C C . ILE A 1 179 ? -13.321 -7.774 16.386 1.00 89.31 179 ILE A C 1
ATOM 1356 O O . ILE A 1 179 ? -13.301 -8.435 17.423 1.00 89.31 179 ILE A O 1
ATOM 1360 N N . LEU A 1 180 ? -14.465 -7.494 15.752 1.00 86.94 180 LEU A N 1
ATOM 1361 C CA . LEU A 1 180 ? -15.751 -8.006 16.230 1.00 86.94 180 LEU A CA 1
ATOM 1362 C C . LEU A 1 180 ? -15.787 -9.540 16.232 1.00 86.94 180 LEU A C 1
ATOM 1364 O O . LEU A 1 180 ? -16.267 -10.136 17.195 1.00 86.94 180 LEU A O 1
ATOM 1368 N N . ALA A 1 181 ? -15.252 -10.177 15.187 1.00 89.44 181 ALA A N 1
ATOM 1369 C CA . ALA A 1 181 ? -15.152 -11.631 15.109 1.00 89.44 181 ALA A CA 1
ATOM 1370 C C . ALA A 1 181 ? -14.221 -12.209 16.188 1.00 89.44 181 ALA A C 1
ATOM 1372 O O . ALA A 1 181 ? -14.555 -13.232 16.785 1.00 89.44 181 ALA A O 1
ATOM 1373 N N . TRP A 1 182 ? -13.096 -11.543 16.479 1.00 88.19 182 TRP A N 1
ATOM 1374 C CA . TRP A 1 182 ? -12.193 -11.925 17.569 1.00 88.19 182 TRP A CA 1
ATOM 1375 C C . TRP A 1 182 ? -12.922 -11.882 18.916 1.00 88.19 182 TRP A C 1
ATOM 1377 O O . TRP A 1 182 ? -12.993 -12.895 19.605 1.00 88.19 182 TRP A O 1
ATOM 1387 N N . LYS A 1 183 ? -13.556 -10.754 19.262 1.00 84.25 183 LYS A N 1
ATOM 1388 C CA . LYS A 1 183 ? -14.280 -10.606 20.541 1.00 84.25 183 LYS A CA 1
ATOM 1389 C C . LYS A 1 183 ? -15.447 -11.580 20.689 1.00 84.25 183 LYS A C 1
ATOM 1391 O O . LYS A 1 183 ? -15.815 -11.922 21.808 1.00 84.25 183 LYS A O 1
ATOM 1396 N N . GLY A 1 184 ? -16.072 -11.985 19.584 1.00 83.44 184 GLY A N 1
ATOM 1397 C CA . GLY A 1 184 ? -17.130 -12.997 19.590 1.00 83.44 184 GLY A CA 1
ATOM 1398 C C . GLY A 1 184 ? -16.621 -14.399 19.934 1.00 83.44 184 GLY A C 1
ATOM 1399 O O . GLY A 1 184 ? -17.395 -15.207 20.441 1.00 83.44 184 GLY A O 1
ATOM 1400 N N . ARG A 1 185 ? -15.336 -14.681 19.685 1.00 78.31 185 ARG A N 1
ATOM 1401 C CA . ARG A 1 185 ? -14.690 -15.948 20.043 1.00 78.31 185 ARG A CA 1
ATOM 1402 C C . ARG A 1 185 ? -14.360 -16.018 21.533 1.00 78.31 185 ARG A C 1
ATOM 1404 O O . ARG A 1 185 ? -14.604 -17.055 22.121 1.00 78.31 185 ARG A O 1
ATOM 1411 N N . ASP A 1 186 ? -13.915 -14.918 22.139 1.00 70.38 186 ASP A N 1
ATOM 1412 C CA . ASP A 1 186 ? -13.534 -14.879 23.565 1.00 70.38 186 ASP A CA 1
ATOM 1413 C C . ASP A 1 186 ? -14.726 -14.995 24.539 1.00 70.38 186 ASP A C 1
ATOM 1415 O O . ASP A 1 186 ? -14.533 -15.125 25.744 1.00 70.38 186 ASP A O 1
ATOM 1419 N N . ARG A 1 187 ? -15.969 -14.905 24.041 1.00 66.31 187 ARG A N 1
ATOM 1420 C CA . ARG A 1 187 ? -17.192 -15.071 24.853 1.00 66.31 187 ARG A CA 1
ATOM 1421 C C . ARG A 1 187 ? -17.770 -16.488 24.826 1.00 66.31 187 ARG A C 1
ATOM 1423 O O . ARG A 1 187 ? -18.784 -16.710 25.486 1.00 66.31 187 ARG A O 1
ATOM 1430 N N . LYS A 1 188 ? -17.210 -17.386 24.018 1.00 55.19 188 LYS A N 1
ATOM 1431 C CA . LYS A 1 188 ? -17.598 -18.800 23.951 1.00 55.19 188 LYS A CA 1
ATOM 1432 C C . LYS A 1 188 ? -16.569 -19.638 24.685 1.00 55.19 188 LYS A C 1
ATOM 1434 O O . LYS A 1 188 ? -17.009 -20.604 25.335 1.00 55.19 188 LYS A O 1
#

Foldseek 3Di:
DVVVLVVLVVVLLVVVLVVVVVVVVVVVVPPPDPDDPPVVVVVVVVVCVVCVVLVHHPVCVVVLVVLLVVVVSVLLSVQLVVCLVVFADPVAPLVVVCVVVVVVDPVCCPDPLNVLSVVLVVVLVVQLVVQLVVCVVSCVSSVHPSNRSSNSNSNSVSVCSNCVVVVVVVSSVVSSVVSVVVVVVVVD